Protein AF-0000000084934324 (afdb_homodimer)

Solvent-accessible surface area (backbone atoms only — not comparable to full-atom values): 14350 Å² total; per-residue (Å²): 120,41,78,52,85,63,73,50,70,45,52,45,51,58,65,69,64,70,67,64,58,29,37,38,14,32,34,38,96,87,58,45,28,38,44,42,80,32,39,61,44,79,43,94,86,55,33,33,38,34,42,35,70,60,30,78,76,35,67,63,47,56,20,38,74,75,37,34,36,28,13,39,26,40,67,50,73,80,34,81,83,66,75,34,64,28,37,40,32,37,29,31,35,51,42,85,42,77,46,94,73,90,88,49,91,74,38,40,51,30,34,37,37,33,44,61,48,31,37,39,75,41,73,70,63,74,54,94,64,74,82,106,120,43,76,52,85,64,73,51,72,45,53,44,51,57,65,67,63,70,68,65,59,28,37,38,14,34,36,39,96,87,57,44,28,39,43,41,80,32,39,62,44,76,44,94,87,54,32,33,38,34,43,35,70,58,32,79,76,35,66,64,46,54,22,40,74,77,37,35,37,27,12,38,25,39,68,50,74,79,32,81,82,66,75,34,65,29,36,39,32,36,30,32,36,50,44,86,40,76,48,92,73,89,89,50,89,76,39,39,50,31,34,38,36,33,47,59,48,31,37,40,72,42,73,69,64,70,52,85,73,74,72,111

InterPro domains:
  IPR011576 Pyridoxamine 5'-phosphate oxidase, N-terminal [PF01243] (18-98)
  IPR012349 FMN-binding split barrel [G3DSA:2.30.110.10] (7-126)
  IPR024031 PPOX class F420-dependent enzyme, MSMEG_5819/OxyR family [TIGR04023] (7-124)
  IPR052019 F420H(2)-dependent biliverdin reductase/Heme oxygenase [PTHR35176] (17-102)

Radius of gyration: 18.06 Å; Cα contacts (8 Å, |Δi|>4): 609; chains: 2; bounding box: 52×45×43 Å

Secondary structure (DSSP, 8-state):
-EE-S---HHHHHHHTSS---EEEEEE-TTS-EEEEEEEEEE-TTS-EEEE-TTGGGSHHHHHHHH--EEEEEEEEEEEETTEEEEEEEEEEEEEEEES--SS-TTS-SEEEEEEEEEEEEESPPP-TTS--/-EE-S---HHHHHHHTSS---EEEEEE-TTS-EEEEEEEEEE-TTS-EEEE-TTGGGSHHHHHHHH--EEEEEEEEEEEETTEEEEEEEEEEEEEEEES--SS-TTS-SEEEEEEEEEEEEESPPPPGGG--

Structure (mmCIF, N/CA/C/O backbone):
data_AF-0000000084934324-model_v1
#
loop_
_entity.id
_entity.type
_entity.pdbx_description
1 polymer "Pyridoxamine 5'-phosphate oxidase N-terminal domain-containing protein"
#
loop_
_atom_site.group_PDB
_atom_site.id
_atom_site.type_symbol
_atom_site.label_atom_id
_atom_site.label_alt_id
_atom_site.label_comp_id
_atom_site.label_asym_id
_atom_site.label_entity_id
_atom_site.label_seq_id
_atom_site.pdbx_PDB_ins_code
_atom_site.Cartn_x
_atom_site.Cartn_y
_atom_site.Cartn_z
_atom_site.occupancy
_atom_site.B_iso_or_equiv
_atom_site.auth_seq_id
_atom_site.auth_comp_id
_atom_site.auth_asym_id
_atom_site.auth_atom_id
_atom_site.pdbx_PDB_model_num
ATOM 1 N N . MET A 1 1 ? -16.141 4.852 0.429 1 91.75 1 MET A N 1
ATOM 2 C CA . MET A 1 1 ? -15.266 5.93 0.897 1 91.75 1 MET A CA 1
ATOM 3 C C . MET A 1 1 ? -16.047 7.227 1.066 1 91.75 1 MET A C 1
ATOM 5 O O . MET A 1 1 ? -16.922 7.543 0.251 1 91.75 1 MET A O 1
ATOM 9 N N . ARG A 1 2 ? -15.781 7.949 2.168 1 95.19 2 ARG A N 1
ATOM 10 C CA . ARG A 1 2 ? -16.5 9.203 2.389 1 95.19 2 ARG A CA 1
ATOM 11 C C . ARG A 1 2 ? -15.57 10.398 2.186 1 95.19 2 ARG A C 1
ATOM 13 O O . ARG A 1 2 ? -14.352 10.266 2.256 1 95.19 2 ARG A O 1
ATOM 20 N N . ASP A 1 3 ? -16.219 11.586 1.906 1 98.19 3 ASP A N 1
ATOM 21 C CA . ASP A 1 3 ? -15.461 12.828 1.864 1 98.19 3 ASP A CA 1
ATOM 22 C C . ASP A 1 3 ? -14.789 13.109 3.207 1 98.19 3 ASP A C 1
ATOM 24 O O . ASP A 1 3 ? -15.375 12.875 4.262 1 98.19 3 ASP A O 1
ATOM 28 N N . PHE A 1 4 ? -13.688 13.664 3.105 1 98.56 4 PHE A N 1
ATOM 29 C CA . PHE A 1 4 ? -12.945 13.891 4.336 1 98.56 4 PHE A CA 1
ATOM 30 C C . PHE A 1 4 ? -13.391 15.188 5.008 1 98.56 4 PHE A C 1
ATOM 32 O O . PHE A 1 4 ? -13.281 16.266 4.418 1 98.56 4 PHE A O 1
ATOM 39 N N . GLU A 1 5 ? -13.805 15.109 6.168 1 97.75 5 GLU A N 1
ATOM 40 C CA . GLU A 1 5 ? -14.195 16.25 6.992 1 97.75 5 GLU A CA 1
ATOM 41 C C . GLU A 1 5 ? -13.43 16.266 8.312 1 97.75 5 GLU A C 1
ATOM 43 O O . GLU A 1 5 ? -13.859 16.906 9.281 1 97.75 5 GLU A O 1
ATOM 48 N N . GLY A 1 6 ? -12.398 15.477 8.375 1 97.56 6 GLY A N 1
ATOM 49 C CA . GLY A 1 6 ? -11.633 15.234 9.586 1 97.56 6 GLY A CA 1
ATOM 50 C C . GLY A 1 6 ? -11.664 13.781 10.031 1 97.56 6 GLY A C 1
ATOM 51 O O . GLY A 1 6 ? -12.555 13.023 9.633 1 97.56 6 GLY A O 1
ATOM 52 N N . PHE A 1 7 ? -10.711 13.453 10.812 1 97.88 7 PHE A N 1
ATOM 53 C CA . PHE A 1 7 ? -10.703 12.102 11.375 1 97.88 7 PHE A CA 1
ATOM 54 C C . PHE A 1 7 ? -11.75 11.969 12.477 1 97.88 7 PHE A C 1
ATOM 56 O O . PHE A 1 7 ? -11.875 12.844 13.336 1 97.88 7 PHE A O 1
ATOM 63 N N . SER A 1 8 ? -12.492 10.906 12.398 1 96.62 8 SER A N 1
ATOM 64 C CA . SER A 1 8 ? -13.305 10.57 13.562 1 96.62 8 SER A CA 1
ATOM 65 C C . SER A 1 8 ? -12.43 10.227 14.766 1 96.62 8 SER A C 1
ATOM 67 O O . SER A 1 8 ? -11.227 10.039 14.625 1 96.62 8 SER A O 1
ATOM 69 N N . GLU A 1 9 ? -13.023 10.086 15.914 1 95.56 9 GLU A N 1
ATOM 70 C CA . GLU A 1 9 ? -12.281 9.711 17.109 1 95.56 9 GLU A CA 1
ATOM 71 C C . GLU A 1 9 ? -11.656 8.328 16.953 1 95.56 9 GLU A C 1
ATOM 73 O O . GLU A 1 9 ? -10.508 8.109 17.359 1 95.56 9 GLU A O 1
ATOM 78 N N . ALA A 1 10 ? -12.398 7.398 16.422 1 96.38 10 ALA A N 1
ATOM 79 C CA . ALA A 1 10 ? -11.891 6.043 16.219 1 96.38 10 ALA A CA 1
ATOM 80 C C . ALA A 1 10 ? -10.719 6.043 15.242 1 96.38 10 ALA A C 1
ATOM 82 O O . ALA A 1 10 ? -9.719 5.352 15.461 1 96.38 10 ALA A O 1
ATOM 83 N N . GLU A 1 11 ? -10.852 6.828 14.156 1 97.62 11 GLU A N 1
ATOM 84 C CA . GLU A 1 11 ? -9.781 6.934 13.172 1 97.62 11 GLU A CA 1
ATOM 85 C C . GLU A 1 11 ? -8.531 7.559 13.781 1 97.62 11 GLU A C 1
ATOM 87 O O . GLU A 1 11 ? -7.422 7.066 13.578 1 97.62 11 GLU A O 1
ATOM 92 N N . ARG A 1 12 ? -8.727 8.586 14.508 1 97 12 ARG A N 1
ATOM 93 C CA . ARG A 1 12 ? -7.605 9.258 15.148 1 97 12 ARG A CA 1
ATOM 94 C C . ARG A 1 12 ? -6.891 8.32 16.125 1 97 12 ARG A C 1
ATOM 96 O O . ARG A 1 12 ? -5.664 8.234 16.125 1 97 12 ARG A O 1
ATOM 103 N N . ALA A 1 13 ? -7.676 7.668 16.969 1 95.69 13 ALA A N 1
ATOM 104 C CA . ALA A 1 13 ? -7.109 6.734 17.938 1 95.69 13 ALA A CA 1
ATOM 105 C C . ALA A 1 13 ? -6.324 5.629 17.25 1 95.69 13 ALA A C 1
ATOM 107 O O . ALA A 1 13 ? -5.238 5.25 17.688 1 95.69 13 ALA A O 1
ATOM 108 N N . TYR A 1 14 ? -6.852 5.195 16.188 1 97.12 14 TYR A N 1
ATOM 109 C CA . TYR A 1 14 ? -6.207 4.129 15.43 1 97.12 14 TYR A CA 1
ATOM 110 C C . TYR A 1 14 ? -4.895 4.605 14.82 1 97.12 14 TYR A C 1
ATOM 112 O O . TYR A 1 14 ? -3.867 3.938 14.945 1 97.12 14 TYR A O 1
ATOM 120 N N . LEU A 1 15 ? -4.926 5.805 14.219 1 97.62 15 LEU A N 1
ATOM 121 C CA . LEU A 1 15 ? -3.777 6.336 13.492 1 97.62 15 LEU A CA 1
ATOM 122 C C . LEU A 1 15 ? -2.678 6.77 14.453 1 97.62 15 LEU A C 1
ATOM 124 O O . LEU A 1 15 ? -1.501 6.797 14.086 1 97.62 15 LEU A O 1
ATOM 128 N N . THR A 1 16 ? -3.076 7.039 15.641 1 96 16 THR A N 1
ATOM 129 C CA . THR A 1 16 ? -2.084 7.52 16.594 1 96 16 THR A CA 1
ATOM 130 C C . THR A 1 16 ? -1.734 6.43 17.609 1 96 16 THR A C 1
ATOM 132 O O . THR A 1 16 ? -1.049 6.688 18.594 1 96 16 THR A O 1
ATOM 135 N N . GLY A 1 17 ? -2.191 5.191 17.391 1 92.56 17 GLY A N 1
ATOM 136 C CA . GLY A 1 17 ? -2.1 4.109 18.359 1 92.56 17 GLY A CA 1
ATOM 137 C C . GLY A 1 17 ? -0.792 3.346 18.281 1 92.56 17 GLY A C 1
ATOM 138 O O . GLY A 1 17 ? -0.708 2.201 18.719 1 92.56 17 GLY A O 1
ATOM 139 N N . GLY A 1 18 ? 0.221 3.812 17.609 1 89.75 18 GLY A N 1
ATOM 140 C CA . GLY A 1 18 ? 1.541 3.215 17.734 1 89.75 18 GLY A CA 1
ATOM 141 C C . GLY A 1 18 ? 1.98 2.479 16.484 1 89.75 18 GLY A C 1
ATOM 142 O O . GLY A 1 18 ? 3.088 1.941 16.422 1 89.75 18 GLY A O 1
ATOM 143 N N . ARG A 1 19 ? 1.088 2.373 15.555 1 88.75 19 ARG A N 1
ATOM 144 C CA . ARG A 1 19 ? 1.519 1.777 14.297 1 88.75 19 ARG A CA 1
ATOM 145 C C . ARG A 1 19 ? 2.615 2.611 13.641 1 88.75 19 ARG A C 1
ATOM 147 O O . ARG A 1 19 ? 2.508 3.836 13.562 1 88.75 19 ARG A O 1
ATOM 154 N N . GLN A 1 20 ? 3.59 1.891 13.141 1 89.69 20 GLN A N 1
ATOM 155 C CA . GLN A 1 20 ? 4.801 2.611 12.75 1 89.69 20 GLN A CA 1
ATOM 156 C C . GLN A 1 20 ? 4.871 2.795 11.242 1 89.69 20 GLN A C 1
ATOM 158 O O . GLN A 1 20 ? 5.582 3.674 10.75 1 89.69 20 GLN A O 1
ATOM 163 N N . LEU A 1 21 ? 4.184 1.895 10.539 1 95.88 21 LEU A N 1
ATOM 164 C CA . LEU A 1 21 ? 4.293 1.972 9.086 1 95.88 21 LEU A CA 1
ATOM 165 C C . LEU A 1 21 ? 2.926 2.176 8.445 1 95.88 21 LEU A C 1
ATOM 167 O O . LEU A 1 21 ? 1.927 1.63 8.922 1 95.88 21 LEU A O 1
ATOM 171 N N . ALA A 1 22 ? 2.891 2.961 7.504 1 98.25 22 ALA A N 1
ATOM 172 C CA . ALA A 1 22 ? 1.848 3.016 6.48 1 98.25 22 ALA A CA 1
ATOM 173 C C . ALA A 1 22 ? 2.391 2.59 5.121 1 98.25 22 ALA A C 1
ATOM 175 O O . ALA A 1 22 ? 3.6 2.406 4.957 1 98.25 22 ALA A O 1
ATOM 176 N N . ARG A 1 23 ? 1.581 2.314 4.18 1 98.69 23 ARG A N 1
ATOM 177 C CA . ARG A 1 23 ? 1.977 2.092 2.793 1 98.69 23 ARG A CA 1
ATOM 178 C C . ARG A 1 23 ? 1.341 3.127 1.87 1 98.69 23 ARG A C 1
ATOM 180 O O . ARG A 1 23 ? 0.124 3.326 1.897 1 98.69 23 ARG A O 1
ATOM 187 N N . MET A 1 24 ? 2.189 3.795 1.113 1 98.88 24 MET A N 1
ATOM 188 C CA . MET A 1 24 ? 1.766 4.914 0.275 1 98.88 24 MET A CA 1
ATOM 189 C C . MET A 1 24 ? 1.865 4.551 -1.204 1 98.88 24 MET A C 1
ATOM 191 O O . MET A 1 24 ? 2.891 4.039 -1.654 1 98.88 24 MET A O 1
ATOM 195 N N . ALA A 1 25 ? 0.815 4.805 -1.923 1 98.94 25 ALA A N 1
ATOM 196 C CA . ALA A 1 25 ? 0.773 4.555 -3.361 1 98.94 25 ALA A CA 1
ATOM 197 C C . ALA A 1 25 ? 0.874 5.855 -4.148 1 98.94 25 ALA A C 1
ATOM 199 O O . ALA A 1 25 ? 0.196 6.836 -3.83 1 98.94 25 ALA A O 1
ATOM 200 N N . THR A 1 26 ? 1.706 5.91 -5.082 1 98.88 26 THR A N 1
ATOM 201 C CA . THR A 1 26 ? 1.827 6.941 -6.105 1 98.88 26 THR A CA 1
ATOM 202 C C . THR A 1 26 ? 1.782 6.328 -7.504 1 98.88 26 THR A C 1
ATOM 204 O O . THR A 1 26 ? 1.747 5.102 -7.645 1 98.88 26 THR A O 1
ATOM 207 N N . VAL A 1 27 ? 1.674 7.191 -8.516 1 98.81 27 VAL A N 1
ATOM 208 C CA . VAL A 1 27 ? 1.551 6.676 -9.875 1 98.81 27 VAL A CA 1
ATOM 209 C C . VAL A 1 27 ? 2.426 7.5 -10.82 1 98.81 27 VAL A C 1
ATOM 211 O O . VAL A 1 27 ? 2.484 8.727 -10.711 1 98.81 27 VAL A O 1
ATOM 214 N N . ASP A 1 28 ? 3.078 6.828 -11.695 1 98 28 ASP A N 1
ATOM 215 C CA . ASP A 1 28 ? 3.922 7.559 -12.641 1 98 28 ASP A CA 1
ATOM 216 C C . ASP A 1 28 ? 3.131 7.973 -13.875 1 98 28 ASP A C 1
ATOM 218 O O . ASP A 1 28 ? 1.959 7.617 -14.016 1 98 28 ASP A O 1
ATOM 222 N N . PRO A 1 29 ? 3.695 8.742 -14.734 1 96.62 29 PRO A N 1
ATOM 223 C CA . PRO A 1 29 ? 2.955 9.297 -15.875 1 96.62 29 PRO A CA 1
ATOM 224 C C . PRO A 1 29 ? 2.43 8.219 -16.812 1 96.62 29 PRO A C 1
ATOM 226 O O . PRO A 1 29 ? 1.525 8.477 -17.609 1 96.62 29 PRO A O 1
ATOM 229 N N . SER A 1 30 ? 2.994 7.051 -16.766 1 96.62 30 SER A N 1
ATOM 230 C CA . SER A 1 30 ? 2.551 5.973 -17.641 1 96.62 30 SER A CA 1
ATOM 231 C C . SER A 1 30 ? 1.389 5.203 -17.031 1 96.62 30 SER A C 1
ATOM 233 O O . SER A 1 30 ? 0.879 4.254 -17.625 1 96.62 30 SER A O 1
ATOM 235 N N . GLY A 1 31 ? 0.985 5.59 -15.82 1 97.75 31 GLY A N 1
ATOM 236 C CA . GLY A 1 31 ? -0.121 4.93 -15.148 1 97.75 31 GLY A CA 1
ATOM 237 C C . GLY A 1 31 ? 0.315 3.744 -14.305 1 97.75 31 GLY A C 1
ATOM 238 O O . GLY A 1 31 ? -0.52 2.963 -13.844 1 97.75 31 GLY A O 1
ATOM 239 N N . GLN A 1 32 ? 1.597 3.559 -14.109 1 98.44 32 GLN A N 1
ATOM 240 C CA . GLN A 1 32 ? 2.121 2.502 -13.25 1 98.44 32 GLN A CA 1
ATOM 241 C C . GLN A 1 32 ? 2.102 2.928 -11.781 1 98.44 32 GLN A C 1
ATOM 243 O O . GLN A 1 32 ? 2.795 3.869 -11.398 1 98.44 32 GLN A O 1
ATOM 248 N N . PRO A 1 33 ? 1.324 2.209 -10.977 1 98.75 33 PRO A N 1
ATOM 249 C CA . PRO A 1 33 ? 1.4 2.514 -9.547 1 98.75 33 PRO A CA 1
ATOM 250 C C . PRO A 1 33 ? 2.643 1.921 -8.883 1 98.75 33 PRO A C 1
ATOM 252 O O . PRO A 1 33 ? 3.254 0.997 -9.422 1 98.75 33 PRO A O 1
ATOM 255 N N . GLN A 1 34 ? 3.01 2.514 -7.855 1 98.62 34 GLN A N 1
ATOM 256 C CA . GLN A 1 34 ? 3.977 1.967 -6.91 1 98.62 34 GLN A CA 1
ATOM 257 C C . GLN A 1 34 ? 3.465 2.078 -5.477 1 98.62 34 GLN A C 1
ATOM 259 O O . GLN A 1 34 ? 2.594 2.9 -5.184 1 98.62 34 GLN A O 1
ATOM 264 N N . VAL A 1 35 ? 3.955 1.287 -4.602 1 98.81 35 VAL A N 1
ATOM 265 C CA . VAL A 1 35 ? 3.533 1.297 -3.205 1 98.81 35 VAL A CA 1
ATOM 266 C C . VAL A 1 35 ? 4.73 1.016 -2.301 1 98.81 35 VAL A C 1
ATOM 268 O O . VAL A 1 35 ? 5.484 0.068 -2.535 1 98.81 35 VAL A O 1
ATOM 271 N N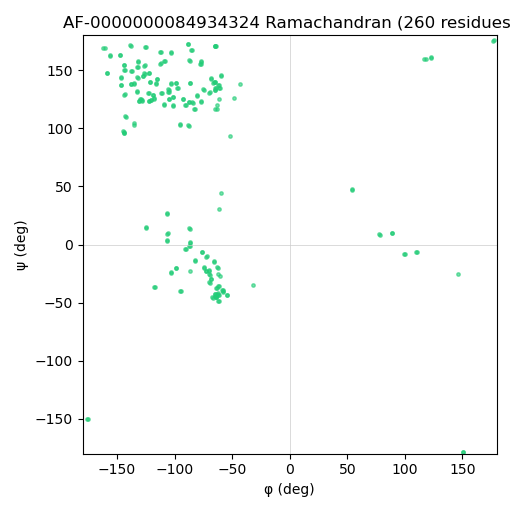 . ASN A 1 36 ? 4.922 1.863 -1.315 1 97.81 36 ASN A N 1
ATOM 272 C CA . ASN A 1 36 ? 6.094 1.807 -0.449 1 97.81 36 ASN A CA 1
ATOM 273 C C . ASN A 1 36 ? 5.715 1.965 1.021 1 97.81 36 ASN A C 1
ATOM 275 O O . ASN A 1 36 ? 4.844 2.77 1.357 1 97.81 36 ASN A O 1
ATOM 279 N N . PRO A 1 37 ? 6.359 1.157 1.85 1 97.19 37 PRO A N 1
ATOM 280 C CA . PRO A 1 37 ? 6.211 1.474 3.271 1 97.19 37 PRO A CA 1
ATOM 281 C C . PRO A 1 37 ? 6.848 2.811 3.648 1 97.19 37 PRO A C 1
ATOM 283 O O . PRO A 1 37 ? 7.914 3.154 3.139 1 97.19 37 PRO A O 1
ATOM 286 N N . VAL A 1 38 ? 6.188 3.57 4.496 1 96.06 38 VAL A N 1
ATOM 287 C CA . VAL A 1 38 ? 6.641 4.898 4.895 1 96.06 38 VAL A CA 1
ATOM 288 C C . VAL A 1 38 ? 6.309 5.141 6.367 1 96.06 38 VAL A C 1
ATOM 290 O O . VAL A 1 38 ? 5.383 4.535 6.91 1 96.06 38 VAL A O 1
ATOM 293 N N . GLY A 1 39 ? 7.125 5.938 7 1 94.44 39 GLY A N 1
ATOM 294 C CA . GLY A 1 39 ? 6.664 6.531 8.25 1 94.44 39 GLY A CA 1
ATOM 295 C C . GLY A 1 39 ? 5.555 7.547 8.055 1 94.44 39 GLY A C 1
ATOM 296 O O . GLY A 1 39 ? 5.555 8.297 7.074 1 94.44 39 GLY A O 1
ATOM 297 N N . PHE A 1 40 ? 4.641 7.574 8.953 1 96.75 40 PHE A N 1
ATOM 298 C CA . PHE A 1 40 ? 3.533 8.516 8.836 1 96.75 40 PHE A CA 1
ATOM 299 C C . PHE A 1 40 ? 3.211 9.141 10.188 1 96.75 40 PHE A C 1
ATOM 301 O O . PHE A 1 40 ? 3.352 8.5 11.227 1 96.75 40 PHE A O 1
ATOM 308 N N . PHE A 1 41 ? 2.748 10.352 10.172 1 96.31 41 PHE A N 1
ATOM 309 C CA . PHE A 1 41 ? 2.527 11.148 11.367 1 96.31 41 PHE A CA 1
ATOM 310 C C . PHE A 1 41 ? 1.285 12.023 11.219 1 96.31 41 PHE A C 1
ATOM 312 O O . PHE A 1 41 ? 1.354 13.117 10.664 1 96.31 41 PHE A O 1
ATOM 319 N N . PRO A 1 42 ? 0.172 11.531 11.75 1 97.56 42 PRO A N 1
ATOM 320 C CA . PRO A 1 42 ? -1.036 12.359 11.711 1 97.56 42 PRO A CA 1
ATOM 321 C C . PRO A 1 42 ? -0.87 13.68 12.461 1 97.56 42 PRO A C 1
ATOM 323 O O . PRO A 1 42 ? -0.32 13.703 13.57 1 97.56 42 PRO A O 1
ATOM 326 N N . GLN A 1 43 ? -1.328 14.711 11.82 1 96.75 43 GLN A N 1
ATOM 327 C CA . GLN A 1 43 ? -1.201 16.047 12.398 1 96.75 43 GLN A CA 1
ATOM 328 C C . GLN A 1 43 ? -2.529 16.516 12.977 1 96.75 43 GLN A C 1
ATOM 330 O O . GLN A 1 43 ? -3.592 16.016 12.609 1 96.75 43 GLN A O 1
ATOM 335 N N . GLU A 1 44 ? -2.475 17.562 13.773 1 95.5 44 GLU A N 1
ATOM 336 C CA . GLU A 1 44 ? -3.666 18.094 14.422 1 95.5 44 GLU A CA 1
ATOM 337 C C . GLU A 1 44 ? -4.586 18.766 13.406 1 95.5 44 GLU A C 1
ATOM 339 O O . GLU A 1 44 ? -5.809 18.797 13.586 1 95.5 44 GLU A O 1
ATOM 344 N N . ASP A 1 45 ? -4.027 19.234 12.32 1 97 45 ASP A N 1
ATOM 345 C CA . ASP A 1 45 ? -4.836 19.969 11.344 1 97 45 ASP A CA 1
ATOM 346 C C . ASP A 1 45 ? -5.5 19 10.359 1 97 45 ASP A C 1
ATOM 348 O O . ASP A 1 45 ? -6.121 19.438 9.383 1 97 45 ASP A O 1
ATOM 352 N N . GLY A 1 46 ? -5.297 17.734 10.531 1 97.69 46 GLY A N 1
ATOM 353 C CA . GLY A 1 46 ? -5.961 16.75 9.703 1 97.69 46 GLY A CA 1
ATOM 354 C C . GLY A 1 46 ? -5.078 16.219 8.586 1 97.69 46 GLY A C 1
ATOM 355 O O . GLY A 1 46 ? -5.449 15.266 7.891 1 97.69 46 GLY A O 1
ATOM 356 N N . THR A 1 47 ? -3.928 16.812 8.414 1 98.44 47 THR A N 1
ATOM 357 C CA . THR A 1 47 ? -3.008 16.312 7.395 1 98.44 47 THR A CA 1
ATOM 358 C C . THR A 1 47 ? -2.154 15.172 7.945 1 98.44 47 THR A C 1
ATOM 360 O O . THR A 1 47 ? -2.219 14.859 9.133 1 98.44 47 THR A O 1
ATOM 363 N N . VAL A 1 48 ? -1.491 14.477 7.102 1 98.44 48 VAL A N 1
ATOM 364 C CA . VAL A 1 48 ? -0.556 13.422 7.48 1 98.44 48 VAL A CA 1
ATOM 365 C C . VAL A 1 48 ? 0.828 13.727 6.91 1 98.44 48 VAL A C 1
ATOM 367 O O . VAL A 1 48 ? 0.979 13.922 5.703 1 98.44 48 VAL A O 1
ATOM 370 N N . LEU A 1 49 ? 1.806 13.797 7.789 1 97.44 49 LEU A N 1
ATOM 371 C CA . LEU A 1 49 ? 3.182 13.891 7.312 1 97.44 49 LEU A CA 1
ATOM 372 C C . LEU A 1 49 ? 3.762 12.508 7.059 1 97.44 49 LEU A C 1
ATOM 374 O O . LEU A 1 49 ? 3.52 11.578 7.828 1 97.44 49 LEU A O 1
ATOM 378 N N . VAL A 1 50 ? 4.473 12.438 5.977 1 97.06 50 VAL A N 1
ATOM 379 C CA . VAL A 1 50 ? 5.156 11.203 5.609 1 97.06 50 VAL A CA 1
ATOM 380 C C . VAL A 1 50 ? 6.66 11.445 5.52 1 97.06 50 VAL A C 1
ATOM 382 O O . VAL A 1 50 ? 7.102 12.367 4.824 1 97.06 50 VAL A O 1
ATOM 385 N N . GLY A 1 51 ? 7.359 10.664 6.266 1 92.38 51 GLY A N 1
ATOM 386 C CA . GLY A 1 51 ? 8.812 10.758 6.254 1 92.38 51 GLY A CA 1
ATOM 387 C C . GLY A 1 51 ? 9.484 9.531 5.656 1 92.38 51 GLY A C 1
ATOM 388 O O . GLY A 1 51 ? 8.875 8.461 5.586 1 92.38 51 GLY A O 1
ATOM 389 N N . GLY A 1 52 ? 10.648 9.656 5.16 1 86.31 52 GLY A N 1
ATOM 390 C CA . GLY A 1 52 ? 11.508 8.617 4.617 1 86.31 52 GLY A CA 1
ATOM 391 C C . GLY A 1 52 ? 12.961 9.016 4.539 1 86.31 52 GLY A C 1
ATOM 392 O O . GLY A 1 52 ? 13.305 10.18 4.762 1 86.31 52 GLY A O 1
ATOM 393 N N . LEU A 1 53 ? 13.688 7.863 4.254 1 82.25 53 LEU A N 1
ATOM 394 C CA . LEU A 1 53 ? 15.109 8.117 4.035 1 82.25 53 LEU A CA 1
ATOM 395 C C . LEU A 1 53 ? 15.359 8.633 2.623 1 82.25 53 LEU A C 1
ATOM 397 O O . LEU A 1 53 ? 14.82 8.094 1.655 1 82.25 53 LEU A O 1
ATOM 401 N N . ALA A 1 54 ? 16.016 9.672 2.414 1 85.5 54 ALA A N 1
ATOM 402 C CA . ALA A 1 54 ? 16.422 10.25 1.137 1 85.5 54 ALA A CA 1
ATOM 403 C C . ALA A 1 54 ? 15.227 10.453 0.212 1 85.5 54 ALA A C 1
ATOM 405 O O . ALA A 1 54 ? 15.258 10.055 -0.954 1 85.5 54 ALA A O 1
ATOM 406 N N . MET A 1 55 ? 14.203 11 0.69 1 87.69 55 MET A N 1
ATOM 407 C CA . MET A 1 55 ? 12.914 11.117 0.01 1 87.69 55 MET A CA 1
ATOM 408 C C . MET A 1 55 ? 13.062 11.859 -1.313 1 87.69 55 MET A C 1
ATOM 410 O O . MET A 1 55 ? 12.477 11.469 -2.322 1 87.69 55 MET A O 1
ATOM 414 N N . GLY A 1 56 ? 13.852 12.852 -1.368 1 87.94 56 GLY A N 1
ATOM 415 C CA . GLY A 1 56 ? 13.977 13.703 -2.539 1 87.94 56 GLY A CA 1
ATOM 416 C C . GLY A 1 56 ? 14.555 12.984 -3.742 1 87.94 56 GLY A C 1
ATOM 417 O O . GLY A 1 56 ? 14.422 13.453 -4.875 1 87.94 56 GLY A O 1
ATOM 418 N N . ARG A 1 57 ? 15.148 11.797 -3.48 1 90.5 57 ARG A N 1
ATOM 419 C CA . ARG A 1 57 ? 15.789 11.062 -4.566 1 90.5 57 ARG A CA 1
ATOM 420 C C . ARG A 1 57 ? 14.961 9.852 -4.977 1 90.5 57 ARG A C 1
ATOM 422 O O . ARG A 1 57 ? 15.367 9.086 -5.852 1 90.5 57 ARG A O 1
ATOM 429 N N . THR A 1 58 ? 13.875 9.727 -4.375 1 93.81 58 THR A N 1
ATOM 430 C CA . THR A 1 58 ? 13.078 8.523 -4.594 1 93.81 58 THR A CA 1
ATOM 431 C C . THR A 1 58 ? 12.164 8.695 -5.809 1 93.81 58 THR A C 1
ATOM 433 O O . THR A 1 58 ? 11.859 9.82 -6.211 1 93.81 58 THR A O 1
ATOM 436 N N . LYS A 1 59 ? 11.742 7.617 -6.379 1 95.56 59 LYS A N 1
ATOM 437 C CA . LYS A 1 59 ? 10.758 7.621 -7.461 1 95.56 59 LYS A CA 1
ATOM 438 C C . LYS A 1 59 ? 9.414 8.172 -6.988 1 95.56 59 LYS A C 1
ATOM 440 O O . LYS A 1 59 ? 8.727 8.867 -7.734 1 95.56 59 LYS A O 1
ATOM 445 N N . LYS A 1 60 ? 8.992 7.883 -5.766 1 96.56 60 LYS A N 1
ATOM 446 C CA . LYS A 1 60 ? 7.707 8.383 -5.277 1 96.56 60 LYS A CA 1
ATOM 447 C C . LYS A 1 60 ? 7.691 9.906 -5.23 1 96.56 60 LYS A C 1
ATOM 449 O O . LYS A 1 60 ? 6.664 10.531 -5.504 1 96.56 60 LYS A O 1
ATOM 454 N N . TRP A 1 61 ? 8.789 10.5 -4.914 1 96.69 61 TRP A N 1
ATOM 455 C CA . TRP A 1 61 ? 8.914 11.953 -4.922 1 96.69 61 TRP A CA 1
ATOM 456 C C . TRP A 1 61 ? 8.742 12.508 -6.332 1 96.69 61 TRP A C 1
ATOM 458 O O . TRP A 1 61 ? 7.977 13.453 -6.543 1 96.69 61 TRP A O 1
ATOM 468 N N . ARG A 1 62 ? 9.383 11.891 -7.277 1 97.38 62 ARG A N 1
ATOM 469 C CA . ARG A 1 62 ? 9.273 12.312 -8.672 1 97.38 62 ARG A CA 1
ATOM 470 C C . ARG A 1 62 ? 7.855 12.125 -9.195 1 97.38 62 ARG A C 1
ATOM 472 O O . ARG A 1 62 ? 7.332 12.992 -9.898 1 97.38 62 ARG A O 1
ATOM 479 N N . ASN A 1 63 ? 7.262 11.008 -8.852 1 98.31 63 ASN A N 1
ATOM 480 C CA . ASN A 1 63 ? 5.871 10.781 -9.234 1 98.31 63 ASN A CA 1
ATOM 481 C C . ASN A 1 63 ? 4.973 11.922 -8.766 1 98.31 63 ASN A C 1
ATOM 483 O O . ASN A 1 63 ? 4.129 12.406 -9.531 1 98.31 63 ASN A O 1
ATOM 487 N N . LEU A 1 64 ? 5.219 12.344 -7.512 1 98.19 64 LEU A N 1
ATOM 488 C CA . LEU A 1 64 ? 4.32 13.297 -6.875 1 98.19 64 LEU A CA 1
ATOM 489 C C . LEU A 1 64 ? 4.527 14.703 -7.445 1 98.19 64 LEU A C 1
ATOM 491 O O . LEU A 1 64 ? 3.631 15.547 -7.367 1 98.19 64 LEU A O 1
ATOM 495 N N . ARG A 1 65 ? 5.656 14.961 -8.07 1 97.38 65 ARG A N 1
ATOM 496 C CA . ARG A 1 65 ? 5.871 16.219 -8.781 1 97.38 65 ARG A CA 1
ATOM 497 C C . ARG A 1 65 ? 4.996 16.312 -10.023 1 97.38 65 ARG A C 1
ATOM 499 O O . ARG A 1 65 ? 4.559 17.391 -10.414 1 97.38 65 ARG A O 1
ATOM 506 N N . GLU A 1 66 ? 4.723 15.172 -10.57 1 97.62 66 GLU A N 1
ATOM 507 C CA . GLU A 1 66 ? 3.959 15.117 -11.812 1 97.62 66 GLU A CA 1
ATOM 508 C C . GLU A 1 66 ? 2.471 14.914 -11.539 1 97.62 66 GLU A C 1
ATOM 510 O O . GLU A 1 66 ? 1.624 15.461 -12.25 1 97.62 66 GLU A O 1
ATOM 515 N N . ASN A 1 67 ? 2.143 14.133 -10.633 1 98.31 67 ASN A N 1
ATOM 516 C CA . ASN A 1 67 ? 0.787 13.812 -10.195 1 98.31 67 ASN A CA 1
ATOM 517 C C . ASN A 1 67 ? 0.679 13.805 -8.672 1 98.31 67 ASN A C 1
ATOM 519 O O . ASN A 1 67 ? 1.064 12.836 -8.023 1 98.31 67 ASN A O 1
ATOM 523 N N . PRO A 1 68 ? 0.135 14.797 -8.078 1 98.69 68 PRO A N 1
ATOM 524 C CA . PRO A 1 68 ? 0.133 14.914 -6.617 1 98.69 68 PRO A CA 1
ATOM 525 C C . PRO A 1 68 ? -0.882 13.984 -5.953 1 98.69 68 PRO A C 1
ATOM 527 O O . PRO A 1 68 ? -0.938 13.906 -4.727 1 98.69 68 PRO A O 1
ATOM 530 N N . LYS A 1 69 ? -1.709 13.297 -6.723 1 98.88 69 LYS A N 1
ATOM 531 C CA . LYS A 1 69 ? -2.666 12.352 -6.145 1 98.88 69 LYS A CA 1
ATOM 532 C C . LYS A 1 69 ? -1.95 11.18 -5.48 1 98.88 69 LYS A C 1
ATOM 534 O O . LYS A 1 69 ? -1.028 10.602 -6.055 1 98.88 69 LYS A O 1
ATOM 539 N N . VAL A 1 70 ? -2.387 10.859 -4.262 1 98.88 70 VAL A N 1
ATOM 540 C CA . VAL A 1 70 ? -1.726 9.844 -3.447 1 98.88 70 VAL A CA 1
ATOM 541 C C . VAL A 1 70 ? -2.766 9.062 -2.652 1 98.88 70 VAL A C 1
ATOM 543 O O . VAL A 1 70 ? -3.885 9.531 -2.443 1 98.88 70 VAL A O 1
ATOM 546 N N . ALA A 1 71 ? -2.473 7.906 -2.309 1 98.94 71 ALA A N 1
ATOM 547 C CA . ALA A 1 71 ? -3.227 7.109 -1.342 1 98.94 71 ALA A CA 1
ATOM 548 C C . ALA A 1 71 ? -2.311 6.559 -0.254 1 98.94 71 ALA A C 1
ATOM 550 O O . ALA A 1 71 ? -1.137 6.277 -0.505 1 98.94 71 ALA A O 1
ATOM 551 N N . LEU A 1 72 ? -2.756 6.453 0.928 1 98.94 72 LEU A N 1
ATOM 552 C CA . LEU A 1 72 ? -2.064 5.922 2.096 1 98.94 72 LEU A CA 1
ATOM 553 C C . LEU A 1 72 ? -2.955 4.941 2.855 1 98.94 72 LEU A C 1
ATOM 555 O O . LEU A 1 72 ? -4.129 5.227 3.104 1 98.94 72 LEU A O 1
ATOM 559 N N . VAL A 1 73 ? -2.436 3.748 3.213 1 98.88 73 VAL A N 1
ATOM 560 C CA . VAL A 1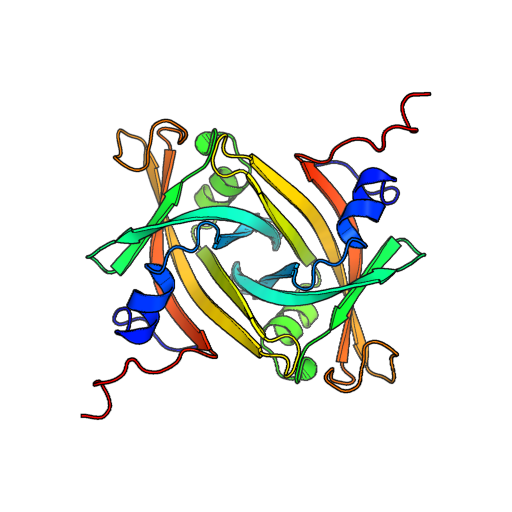 73 ? -3.197 2.82 4.043 1 98.88 73 VAL A CA 1
ATOM 561 C C . VAL A 1 73 ? -2.398 2.477 5.301 1 98.88 73 VAL A C 1
ATOM 563 O O . VAL A 1 73 ? -1.181 2.297 5.238 1 98.88 73 VAL A O 1
ATOM 566 N N . VAL A 1 74 ? -2.984 2.576 6.402 1 98.69 74 VAL A N 1
ATOM 567 C CA . VAL A 1 74 ? -2.543 2.008 7.672 1 98.69 74 VAL A CA 1
ATOM 568 C C . VAL A 1 74 ? -3.463 0.856 8.07 1 98.69 74 VAL A C 1
ATOM 570 O O . VAL A 1 74 ? -4.68 1.029 8.164 1 98.69 74 VAL A O 1
ATOM 573 N N . ASP A 1 75 ? -2.873 -0.287 8.211 1 97.62 75 ASP A N 1
ATOM 574 C CA . ASP A 1 75 ? -3.701 -1.454 8.5 1 97.62 75 ASP A CA 1
ATOM 575 C C . ASP A 1 75 ? -2.951 -2.457 9.375 1 97.62 75 ASP A C 1
ATOM 577 O O . ASP A 1 75 ? -1.741 -2.33 9.57 1 97.62 75 ASP A O 1
ATOM 581 N N . ASP A 1 76 ? -3.693 -3.352 9.977 1 95.12 76 ASP A N 1
ATOM 582 C CA . ASP A 1 76 ? -3.119 -4.496 10.68 1 95.12 76 ASP A CA 1
ATOM 583 C C . ASP A 1 76 ? -4.121 -5.645 10.766 1 95.12 76 ASP A C 1
ATOM 585 O O . ASP A 1 76 ? -5.285 -5.492 10.391 1 95.12 76 ASP A O 1
ATOM 589 N N . LEU A 1 77 ? -3.619 -6.766 11.031 1 93.06 77 LEU A N 1
ATOM 590 C CA . LEU A 1 77 ? -4.426 -7.957 11.258 1 93.06 77 LEU A CA 1
ATOM 591 C C . LEU A 1 77 ? -4.84 -8.062 12.719 1 93.06 77 LEU A C 1
ATOM 593 O O . LEU A 1 77 ? -4.051 -8.508 13.562 1 93.06 77 LEU A O 1
ATOM 597 N N . ALA A 1 78 ? -6.074 -7.719 13.031 1 91.19 78 ALA A N 1
ATOM 598 C CA . ALA A 1 78 ? -6.57 -7.75 14.406 1 91.19 78 ALA A CA 1
ATOM 599 C C . ALA A 1 78 ? -6.699 -9.188 14.906 1 91.19 78 ALA A C 1
ATOM 601 O O . ALA A 1 78 ? -6.559 -9.445 16.109 1 91.19 78 ALA A O 1
ATOM 602 N N . SER A 1 79 ? -7.039 -10.062 13.945 1 89.94 79 SER A N 1
ATOM 603 C CA . SER A 1 79 ? -7.188 -11.469 14.305 1 89.94 79 SER A CA 1
ATOM 604 C C . SER A 1 79 ? -7.051 -12.367 13.078 1 89.94 79 SER A C 1
ATOM 606 O O . SER A 1 79 ? -7.457 -11.992 11.977 1 89.94 79 SER A O 1
ATOM 608 N N . THR A 1 80 ? -6.5 -13.609 13.305 1 86.56 80 THR A N 1
ATOM 609 C CA . THR A 1 80 ? -6.445 -14.578 12.211 1 86.56 80 THR A CA 1
ATOM 610 C C . THR A 1 80 ? -7.59 -15.578 12.32 1 86.56 80 THR A C 1
ATOM 612 O O . THR A 1 80 ? -7.918 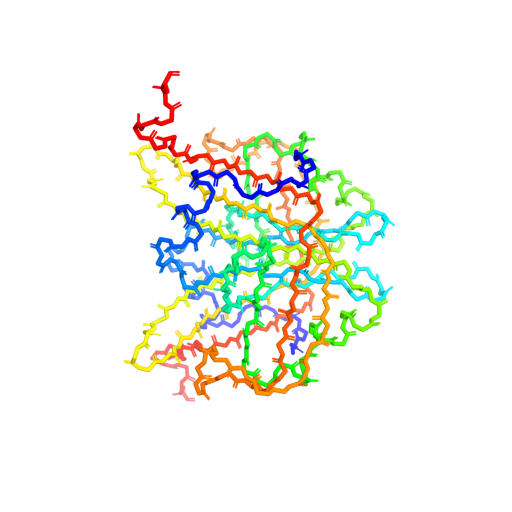-16.266 11.344 1 86.56 80 THR A O 1
ATOM 615 N N . ARG A 1 81 ? -8.125 -15.641 13.586 1 85.69 81 ARG A N 1
ATOM 616 C CA . ARG A 1 81 ? -9.273 -16.516 13.82 1 85.69 81 ARG A CA 1
ATOM 617 C C . ARG A 1 81 ? -10.242 -15.898 14.82 1 85.69 81 ARG A C 1
ATOM 619 O O . ARG A 1 81 ? -10.039 -15.984 16.031 1 85.69 81 ARG A O 1
ATOM 626 N N . PRO A 1 82 ? -11.297 -15.211 14.352 1 87.94 82 PRO A N 1
ATOM 627 C CA . PRO A 1 82 ? -11.68 -15.062 12.945 1 87.94 82 PRO A CA 1
ATOM 628 C C . PRO A 1 82 ? -10.812 -14.055 12.203 1 87.94 82 PRO A C 1
ATOM 630 O O . PRO A 1 82 ? -10.148 -13.227 12.828 1 87.94 82 PRO A O 1
ATOM 633 N N . TRP A 1 83 ? -10.781 -14.195 10.953 1 85.69 83 TRP A N 1
ATOM 634 C CA . TRP A 1 83 ? -10.016 -13.273 10.117 1 85.69 83 TRP A CA 1
ATOM 635 C C . TRP A 1 83 ? -10.594 -11.859 10.195 1 85.69 83 TRP A C 1
ATOM 637 O O . TRP A 1 83 ? -11.742 -11.633 9.812 1 85.69 83 TRP A O 1
ATOM 647 N N . ARG A 1 84 ? -9.789 -10.961 10.711 1 89.94 84 ARG A N 1
ATOM 648 C CA . ARG A 1 84 ? -10.219 -9.578 10.844 1 89.94 84 ARG A CA 1
ATOM 649 C C . ARG A 1 84 ? -9.07 -8.617 10.562 1 89.94 84 ARG A C 1
ATOM 651 O O . ARG A 1 84 ? -8.109 -8.539 11.328 1 89.94 84 ARG A O 1
ATOM 658 N N . VAL A 1 85 ? -9.219 -7.992 9.492 1 93.06 85 VAL A N 1
ATOM 659 C CA . VAL A 1 85 ? -8.305 -6.906 9.164 1 93.06 85 VAL A CA 1
ATOM 660 C C . VAL A 1 85 ? -8.945 -5.566 9.523 1 93.06 85 VAL A C 1
ATOM 662 O O . VAL A 1 85 ? -10.148 -5.375 9.328 1 93.06 85 VAL A O 1
ATOM 665 N N . ARG A 1 86 ? -8.203 -4.68 10.062 1 96.25 86 ARG A N 1
ATOM 666 C CA . ARG A 1 86 ? -8.688 -3.32 10.281 1 96.25 86 ARG A CA 1
ATOM 667 C C . ARG A 1 86 ? -7.727 -2.297 9.68 1 96.25 86 ARG A C 1
ATOM 669 O O . ARG A 1 86 ? -6.566 -2.609 9.398 1 96.25 86 ARG A O 1
ATOM 676 N N . GLY A 1 87 ? -8.289 -1.122 9.328 1 97.56 87 GLY A N 1
ATOM 677 C CA . GLY A 1 87 ? -7.395 -0.144 8.734 1 97.56 87 GLY A CA 1
ATOM 678 C C . GLY A 1 87 ? -8.102 1.13 8.312 1 97.56 87 GLY A C 1
ATOM 679 O O . GLY A 1 87 ? -9.312 1.263 8.484 1 97.56 87 GLY A O 1
ATOM 680 N N . VAL A 1 88 ? -7.379 2.055 7.867 1 98.56 88 VAL A N 1
ATOM 681 C CA . VAL A 1 88 ? -7.789 3.342 7.316 1 98.56 88 VAL A CA 1
ATOM 682 C C . VAL A 1 88 ? -7.07 3.586 5.992 1 98.56 88 VAL A C 1
ATOM 684 O O . VAL A 1 88 ? -5.844 3.479 5.91 1 98.56 88 VAL A O 1
ATOM 687 N N . GLU A 1 89 ? -7.824 3.803 4.973 1 98.81 89 GLU A N 1
ATOM 688 C CA . GLU A 1 89 ? -7.258 4.297 3.719 1 98.81 89 GLU A CA 1
ATOM 689 C C . GLU A 1 89 ? -7.582 5.777 3.516 1 98.81 89 GLU A C 1
ATOM 691 O O . GLU A 1 89 ? -8.727 6.199 3.701 1 98.81 89 GLU A O 1
ATOM 696 N N . ILE A 1 90 ? -6.578 6.488 3.158 1 98.88 90 ILE A N 1
ATOM 697 C CA . ILE A 1 90 ? -6.691 7.914 2.879 1 98.88 90 ILE A CA 1
ATOM 698 C C . ILE A 1 90 ? -6.301 8.188 1.43 1 98.88 90 ILE A C 1
ATOM 700 O O . ILE A 1 90 ? -5.27 7.707 0.956 1 98.88 90 ILE A O 1
ATOM 704 N N . ARG A 1 91 ? -7.16 8.891 0.739 1 98.88 91 ARG A N 1
ATOM 705 C CA . ARG A 1 91 ? -6.824 9.422 -0.579 1 98.88 91 ARG A CA 1
ATOM 706 C C . ARG A 1 91 ? -6.82 10.945 -0.574 1 98.88 91 ARG A C 1
ATOM 708 O O . ARG A 1 91 ? -7.676 11.57 0.056 1 98.88 91 ARG A O 1
ATOM 715 N N . GLY A 1 92 ? -5.855 11.484 -1.23 1 98.81 92 GLY A N 1
ATOM 716 C CA . GLY A 1 92 ? -5.742 12.938 -1.27 1 98.81 92 GLY A CA 1
ATOM 717 C C . GLY A 1 92 ? -4.621 13.422 -2.17 1 98.81 92 GLY A C 1
ATOM 718 O O . GLY A 1 92 ? -4.355 12.828 -3.217 1 98.81 92 GLY A O 1
ATOM 719 N N . GLU A 1 93 ? -4.078 14.562 -1.794 1 98.88 93 GLU A N 1
ATOM 720 C CA . GLU A 1 93 ? -2.996 15.156 -2.57 1 98.88 93 GLU A CA 1
ATOM 721 C C . GLU A 1 93 ? -1.782 15.453 -1.694 1 98.88 93 GLU A C 1
ATOM 723 O O . GLU A 1 93 ? -1.928 15.828 -0.529 1 98.88 93 GLU A O 1
ATOM 728 N N . ALA A 1 94 ? -0.711 15.328 -2.318 1 98.81 94 ALA A N 1
ATOM 729 C CA . ALA A 1 94 ? 0.561 15.508 -1.625 1 98.81 94 ALA A CA 1
ATOM 730 C C . ALA A 1 94 ? 1.108 16.922 -1.847 1 98.81 94 ALA A C 1
ATOM 732 O O . ALA A 1 94 ? 1.04 17.453 -2.957 1 98.81 94 ALA A O 1
ATOM 733 N N . GLU A 1 95 ? 1.541 17.484 -0.84 1 98.62 95 GLU A N 1
ATOM 734 C CA . GLU A 1 95 ? 2.41 18.656 -0.849 1 98.62 95 GLU A CA 1
ATOM 735 C C . GLU A 1 95 ? 3.85 18.281 -0.511 1 98.62 95 GLU A C 1
ATOM 737 O O . GLU A 1 95 ? 4.105 17.625 0.505 1 98.62 95 GLU A O 1
ATOM 742 N N . LEU A 1 96 ? 4.762 18.656 -1.402 1 97.81 96 LEU A N 1
ATOM 743 C CA . LEU A 1 96 ? 6.172 18.328 -1.197 1 97.81 96 LEU A CA 1
ATOM 744 C C . LEU A 1 96 ? 6.875 19.453 -0.435 1 97.81 96 LEU A C 1
ATOM 746 O O . LEU A 1 96 ? 6.906 20.594 -0.892 1 97.81 96 LEU A O 1
ATOM 750 N N . LEU A 1 97 ? 7.398 19.031 0.713 1 96.44 97 LEU A N 1
ATOM 751 C CA . LEU A 1 97 ? 8.055 20 1.593 1 96.44 97 LEU A CA 1
ATOM 752 C C . LEU A 1 97 ? 9.539 19.688 1.719 1 96.44 97 LEU A C 1
ATOM 754 O O . LEU A 1 97 ? 9.938 18.531 1.772 1 96.44 97 LEU A O 1
ATOM 758 N N . VAL A 1 98 ? 10.258 20.766 1.756 1 94.62 98 VAL A N 1
ATOM 759 C CA . VAL A 1 98 ? 11.68 20.656 2.033 1 94.62 98 VAL A CA 1
ATOM 760 C C . VAL A 1 98 ? 12.07 21.609 3.16 1 94.62 98 VAL A C 1
ATOM 762 O O . VAL A 1 98 ? 11.82 22.812 3.078 1 94.62 98 VAL A O 1
ATOM 765 N N . GLY A 1 99 ? 12.695 21.078 4.223 1 90.62 99 GLY A N 1
ATOM 766 C CA . GLY A 1 99 ? 13.141 21.891 5.34 1 90.62 99 GLY A CA 1
ATOM 767 C C . GLY A 1 99 ? 13.148 21.141 6.66 1 90.62 99 GLY A C 1
ATOM 768 O O . GLY A 1 99 ? 12.883 19.938 6.699 1 90.62 99 GLY A O 1
ATOM 769 N N . PRO A 1 100 ? 13.516 21.875 7.707 1 87.19 100 PRO A N 1
ATOM 770 C CA . PRO A 1 100 ? 13.57 21.234 9.023 1 87.19 100 PRO A CA 1
ATOM 771 C C . PRO A 1 100 ? 12.203 20.766 9.516 1 87.19 100 PRO A C 1
ATOM 773 O O . PRO A 1 100 ? 11.188 21.406 9.219 1 87.19 100 PRO A O 1
ATOM 776 N N . HIS A 1 101 ? 12.18 19.625 10 1 86.81 101 HIS A N 1
ATOM 777 C CA . HIS A 1 101 ? 10.977 19.094 10.633 1 86.81 101 HIS A CA 1
ATOM 778 C C . HIS A 1 101 ? 11.32 18.328 11.906 1 86.81 101 HIS A C 1
ATOM 780 O O . HIS A 1 101 ? 12.5 18.141 12.234 1 86.81 101 HIS A O 1
ATOM 786 N N . ALA A 1 102 ? 10.328 17.953 12.656 1 85.12 102 ALA A N 1
ATOM 787 C CA . ALA A 1 102 ? 10.531 17.344 13.961 1 85.12 102 ALA A CA 1
ATOM 788 C C . ALA A 1 102 ? 10.219 15.844 13.914 1 85.12 102 ALA A C 1
ATOM 790 O O . ALA A 1 102 ? 9.781 15.266 14.914 1 85.12 102 ALA A O 1
ATOM 791 N N . LEU A 1 103 ? 10.344 15.172 12.742 1 85.56 103 LEU A N 1
ATOM 792 C CA . LEU A 1 103 ? 9.945 13.781 12.594 1 85.56 103 LEU A CA 1
ATOM 793 C C . LEU A 1 103 ? 11.039 12.844 13.102 1 85.56 103 LEU A C 1
ATOM 795 O O . LEU A 1 103 ? 10.781 11.664 13.359 1 85.56 103 LEU A O 1
ATOM 799 N N . GLY A 1 104 ? 12.258 13.367 13.32 1 79.56 104 GLY A N 1
ATOM 800 C CA . GLY A 1 104 ? 13.367 12.562 13.805 1 79.56 104 GLY A CA 1
ATOM 801 C C . GLY A 1 104 ? 14.578 12.602 12.883 1 79.56 104 GLY A C 1
ATOM 802 O O . GLY A 1 104 ? 14.461 12.977 11.719 1 79.56 104 GLY A O 1
ATOM 803 N N . PRO A 1 105 ? 15.711 12.227 13.453 1 73.38 105 PRO A N 1
ATOM 804 C CA . PRO A 1 105 ? 16.969 12.398 12.734 1 73.38 105 PRO A CA 1
ATOM 805 C C . PRO A 1 105 ? 17.141 11.422 11.578 1 73.38 105 PRO A C 1
ATOM 807 O O . PRO A 1 105 ? 17.984 11.625 10.711 1 73.38 105 PRO A O 1
ATOM 810 N N . HIS A 1 106 ? 16.328 10.461 11.438 1 78.19 106 HIS A N 1
ATOM 811 C CA . HIS A 1 106 ? 16.484 9.445 10.406 1 78.19 106 HIS A CA 1
ATOM 812 C C . HIS A 1 106 ? 15.742 9.844 9.133 1 78.19 106 HIS A C 1
ATOM 814 O O . HIS A 1 106 ? 15.883 9.195 8.094 1 78.19 106 HIS A O 1
ATOM 820 N N . PHE A 1 107 ? 15.102 10.906 9.281 1 82.62 107 PHE A N 1
ATOM 821 C CA . PHE A 1 107 ? 14.328 11.344 8.125 1 82.62 107 PHE A CA 1
ATOM 822 C C . PHE A 1 107 ? 15.039 12.484 7.398 1 82.62 107 PHE A C 1
ATOM 824 O O . PHE A 1 107 ? 15.633 13.352 8.039 1 82.62 107 PHE A O 1
ATOM 831 N N . SER A 1 108 ? 14.984 12.359 6.09 1 87.69 108 SER A N 1
ATOM 832 C CA . SER A 1 108 ? 15.555 13.445 5.293 1 87.69 108 SER A CA 1
ATOM 833 C C . SER A 1 108 ? 14.773 14.742 5.496 1 87.69 108 SER A C 1
ATOM 835 O O . SER A 1 108 ? 13.695 14.742 6.094 1 87.69 108 SER A O 1
ATOM 837 N N . GLU A 1 109 ? 15.32 15.797 4.973 1 91.5 109 GLU A N 1
ATOM 838 C CA . GLU A 1 109 ? 14.664 17.094 5.062 1 91.5 109 GLU A CA 1
ATOM 839 C C . GLU A 1 109 ? 13.422 17.141 4.184 1 91.5 109 GLU A C 1
ATOM 841 O O . GLU A 1 109 ? 12.562 18.016 4.363 1 91.5 109 GLU A O 1
ATOM 846 N N . GLU A 1 110 ? 13.383 16.281 3.168 1 93.94 110 GLU A N 1
ATOM 847 C CA . GLU A 1 110 ? 12.211 16.188 2.297 1 93.94 110 GLU A CA 1
ATOM 848 C C . GLU A 1 110 ? 11.086 15.414 2.975 1 93.94 110 GLU A C 1
ATOM 850 O O . GLU A 1 110 ? 11.273 14.281 3.42 1 93.94 110 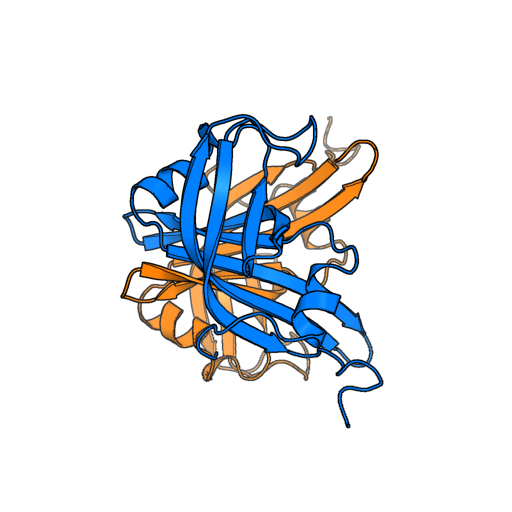GLU A O 1
ATOM 855 N N . VAL A 1 111 ? 9.938 15.992 3.1 1 95.94 111 VAL A N 1
ATOM 856 C CA . VAL A 1 111 ? 8.758 15.422 3.734 1 95.94 111 VAL A CA 1
ATOM 857 C C . VAL A 1 111 ? 7.539 15.625 2.838 1 95.94 111 VAL A C 1
ATOM 859 O O . VAL A 1 111 ? 7.414 16.656 2.178 1 95.94 111 VAL A O 1
ATOM 862 N N . ILE A 1 112 ? 6.668 14.672 2.822 1 97.94 112 ILE A N 1
ATOM 863 C CA . ILE A 1 112 ? 5.41 14.781 2.096 1 97.94 112 ILE A CA 1
ATOM 864 C C . ILE A 1 112 ? 4.277 15.102 3.072 1 97.94 112 ILE A C 1
ATOM 866 O O . ILE A 1 112 ? 4.133 14.438 4.102 1 97.94 112 ILE A O 1
ATOM 870 N N . ARG A 1 113 ? 3.545 16.125 2.803 1 98.5 113 ARG A N 1
ATOM 871 C CA . ARG A 1 113 ? 2.301 16.375 3.523 1 98.5 113 ARG A CA 1
ATOM 872 C C . ARG A 1 113 ? 1.093 15.961 2.689 1 98.5 113 ARG A C 1
ATOM 874 O O . ARG A 1 113 ? 0.872 16.5 1.601 1 98.5 113 ARG A O 1
ATOM 881 N N . ILE A 1 114 ? 0.363 15.062 3.184 1 98.88 114 ILE A N 1
ATOM 882 C CA . ILE A 1 114 ? -0.846 14.617 2.498 1 98.88 114 ILE A CA 1
ATOM 883 C C . ILE A 1 114 ? -2.045 15.422 2.996 1 98.88 114 ILE A C 1
ATOM 885 O O . ILE A 1 114 ? -2.273 15.523 4.203 1 98.88 114 ILE A O 1
ATOM 889 N N . HIS A 1 115 ? -2.738 16.016 2.1 1 98.94 115 HIS A N 1
ATOM 890 C CA . HIS A 1 115 ? -4.043 16.625 2.342 1 98.94 115 HIS A CA 1
ATOM 891 C C . HIS A 1 115 ? -5.168 15.656 1.979 1 98.94 115 HIS A C 1
ATOM 893 O O . HIS A 1 115 ? -5.492 15.484 0.801 1 98.94 115 HIS A O 1
ATOM 899 N N . PRO A 1 116 ? -5.797 15.039 3.018 1 98.88 116 PRO A N 1
ATOM 900 C CA . PRO A 1 116 ? -6.828 14.039 2.73 1 98.88 116 PRO A CA 1
ATOM 901 C C . PRO A 1 116 ? -8.047 14.641 2.033 1 98.88 116 PRO A C 1
ATOM 903 O O . PRO A 1 116 ? -8.469 15.75 2.361 1 98.88 116 PRO A O 1
ATOM 906 N N . ARG A 1 117 ? -8.617 13.938 1.057 1 98.75 117 ARG A N 1
ATOM 907 C CA . ARG A 1 117 ? -9.852 14.312 0.383 1 98.75 117 ARG A CA 1
ATOM 908 C C . ARG A 1 117 ? -10.938 13.258 0.601 1 98.75 117 ARG A C 1
ATOM 910 O O . ARG A 1 117 ? -12.117 13.594 0.71 1 98.75 117 ARG A O 1
ATOM 917 N N . ARG A 1 118 ? -10.547 12.016 0.627 1 98.69 118 ARG A N 1
ATOM 918 C CA . ARG A 1 118 ? -11.445 10.891 0.886 1 98.69 118 ARG A CA 1
ATOM 919 C C . ARG A 1 118 ? -10.852 9.945 1.927 1 98.69 118 ARG A C 1
ATOM 921 O O . ARG A 1 118 ? -9.625 9.844 2.053 1 98.69 118 ARG A O 1
ATOM 928 N N . ILE A 1 119 ? -11.734 9.25 2.646 1 98.69 119 ILE A N 1
ATOM 929 C CA . ILE A 1 119 ? -11.258 8.344 3.686 1 98.69 119 ILE A CA 1
ATOM 930 C C . ILE A 1 119 ? -12.188 7.133 3.785 1 98.69 119 ILE A C 1
ATOM 932 O O . ILE A 1 119 ? -13.406 7.27 3.637 1 98.69 119 ILE A O 1
ATOM 936 N N . HIS A 1 120 ? -11.633 6.016 3.908 1 97.94 120 HIS A N 1
ATOM 937 C CA . HIS A 1 120 ? -12.328 4.766 4.191 1 97.94 120 HIS A CA 1
ATOM 938 C C . HIS A 1 120 ? -11.703 4.043 5.375 1 97.94 120 HIS A C 1
ATOM 940 O O . HIS A 1 120 ? -10.484 3.838 5.41 1 97.94 120 HIS A O 1
ATOM 946 N N . SER A 1 121 ? -12.5 3.744 6.406 1 97.75 121 SER A N 1
ATOM 947 C CA . SER A 1 121 ? -12.031 2.98 7.559 1 97.75 121 SER A CA 1
ATOM 948 C C . SER A 1 121 ? -12.867 1.719 7.758 1 97.75 121 SER A C 1
ATOM 950 O O . SER A 1 121 ? -14.062 1.705 7.461 1 97.75 121 SER A O 1
ATOM 952 N N . TRP A 1 122 ? -12.281 0.694 8.234 1 96.31 122 TRP A N 1
ATOM 953 C CA . TRP A 1 122 ? -12.961 -0.574 8.469 1 96.31 122 TRP A CA 1
ATOM 954 C C . TRP A 1 122 ? -12.383 -1.287 9.688 1 96.31 122 TRP A C 1
ATOM 956 O O . TRP A 1 122 ? -11.18 -1.204 9.938 1 96.31 122 TRP A O 1
ATOM 966 N N . GLY A 1 123 ? -13.242 -1.961 10.445 1 95.25 123 GLY A N 1
ATOM 967 C CA . GLY A 1 123 ? -12.82 -2.789 11.562 1 95.25 123 GLY A CA 1
ATOM 968 C C . GLY A 1 123 ? -12.461 -1.985 12.805 1 95.25 123 GLY A C 1
ATOM 969 O O . GLY A 1 123 ? -11.859 -2.512 13.742 1 95.25 123 GLY A O 1
ATOM 970 N N . LEU A 1 124 ? -12.75 -0.718 12.742 1 94.5 124 LEU A N 1
ATOM 971 C CA . LEU A 1 124 ? -12.391 0.111 13.891 1 94.5 124 LEU A CA 1
ATOM 972 C C . LEU A 1 124 ? -13.5 0.104 14.938 1 94.5 124 LEU A C 1
ATOM 974 O O . LEU A 1 124 ? -14.68 0.096 14.594 1 94.5 124 LEU A O 1
ATOM 978 N N . GLU A 1 125 ? -13.016 -0.326 16.141 1 79.31 125 GLU A N 1
ATOM 979 C CA . GLU A 1 125 ? -13.977 -0.271 17.25 1 79.31 125 GLU A CA 1
ATOM 980 C C . GLU A 1 125 ? -14.281 1.171 17.641 1 79.31 125 GLU A C 1
ATOM 982 O O . GLU A 1 125 ? -13.406 2.033 17.594 1 79.31 125 GLU A O 1
ATOM 987 N N . GLU A 1 126 ? -15.539 1.359 17.719 1 67.06 126 GLU A N 1
ATOM 988 C CA . GLU A 1 126 ? -15.891 2.668 18.266 1 67.06 126 GLU A CA 1
ATOM 989 C C . GLU A 1 126 ? -15.391 2.816 19.703 1 67.06 126 GLU A C 1
ATOM 991 O O . GLU A 1 126 ? -15.438 1.863 20.484 1 67.06 126 GLU A O 1
ATOM 996 N N . PRO A 1 127 ? -14.523 3.807 20 1 58.34 127 PRO A N 1
ATOM 997 C CA . PRO A 1 127 ? -14.086 4.012 21.391 1 58.34 127 PRO A CA 1
ATOM 998 C C . PRO A 1 127 ? -15.234 3.902 22.391 1 58.34 127 PRO A C 1
ATOM 1000 O O . PRO A 1 127 ? -16.391 4.176 22.047 1 58.34 127 PRO A O 1
ATOM 1003 N N . PRO A 1 128 ? -14.898 3.23 23.469 1 51.47 128 PRO A N 1
ATOM 1004 C CA . PRO A 1 128 ? -15.844 3.23 24.594 1 51.47 128 PRO A CA 1
ATOM 1005 C C . PRO A 1 128 ? -16.266 4.641 25 1 51.47 128 PRO A C 1
ATOM 1007 O O . PRO A 1 128 ? -15.438 5.543 25.078 1 51.47 128 PRO A O 1
ATOM 1010 N N . GLY A 1 129 ? -17.359 5.328 24.578 1 48.03 129 GLY A N 1
ATOM 1011 C CA . GLY A 1 129 ? -17.984 6.594 24.922 1 48.03 129 GLY A CA 1
ATOM 1012 C C . GLY A 1 129 ? -18.625 7.285 23.734 1 48.03 129 GLY A C 1
ATOM 1013 O O . GLY A 1 129 ? -19.266 8.328 23.875 1 48.03 129 GLY A O 1
ATOM 1014 N N . ALA A 1 130 ? -18.25 7.078 22.625 1 44.84 130 ALA A N 1
ATOM 1015 C CA . ALA A 1 130 ? -18.938 7.727 21.5 1 44.84 130 ALA A CA 1
ATOM 1016 C C . ALA A 1 130 ? -20.406 7.309 21.453 1 44.84 130 ALA A C 1
ATOM 1018 O O . ALA A 1 130 ? -21.188 7.836 20.641 1 44.84 130 ALA A O 1
ATOM 1019 N N . ALA A 1 131 ? -20.859 6.133 21.938 1 42.5 131 ALA A N 1
ATOM 1020 C CA . ALA A 1 131 ? -22.281 5.816 22.062 1 42.5 131 ALA A CA 1
ATOM 1021 C C . ALA A 1 131 ? -22.969 6.797 23.016 1 42.5 131 ALA A C 1
ATOM 1023 O O . ALA A 1 131 ? -23.078 6.535 24.219 1 42.5 131 ALA A O 1
ATOM 1024 N N . SER A 1 132 ? -22.375 7.965 22.969 1 28.45 132 SER A N 1
ATOM 1025 C CA . SER A 1 132 ? -23.297 8.68 23.844 1 28.45 132 SER A CA 1
ATOM 1026 C C . SER A 1 132 ? -24.703 8.75 23.234 1 28.45 132 SER A C 1
ATOM 1028 O O . SER A 1 132 ? -24.844 8.898 22.031 1 28.45 132 SER A O 1
ATOM 1030 N N . MET B 1 1 ? 15 -0.804 -8.875 1 91.88 1 MET B N 1
ATOM 1031 C CA . MET B 1 1 ? 14.172 -1.956 -9.211 1 91.88 1 MET B CA 1
ATOM 1032 C C . MET B 1 1 ? 14.766 -2.73 -10.383 1 91.88 1 MET B C 1
ATOM 1034 O O . MET B 1 1 ? 15.281 -2.133 -11.328 1 91.88 1 MET B O 1
ATOM 1038 N N . ARG B 1 2 ? 14.727 -4.07 -10.297 1 95.25 2 ARG B N 1
ATOM 1039 C CA . ARG B 1 2 ? 15.266 -4.867 -11.391 1 95.25 2 ARG B CA 1
ATOM 1040 C C . ARG B 1 2 ? 14.148 -5.559 -12.164 1 95.25 2 ARG B C 1
ATOM 1042 O O . ARG B 1 2 ? 13.039 -5.734 -11.641 1 95.25 2 ARG B O 1
ATOM 1049 N N . ASP B 1 3 ? 14.477 -5.93 -13.445 1 98.19 3 ASP B N 1
ATOM 1050 C CA . ASP B 1 3 ? 13.555 -6.75 -14.219 1 98.19 3 ASP B CA 1
ATOM 1051 C C . ASP B 1 3 ? 13.297 -8.086 -13.531 1 98.19 3 ASP B C 1
ATOM 1053 O O . ASP B 1 3 ? 14.219 -8.695 -12.969 1 98.19 3 ASP B O 1
ATOM 1057 N N . PHE B 1 4 ? 12.141 -8.508 -13.672 1 98.5 4 PHE B N 1
ATOM 1058 C CA . PHE B 1 4 ? 11.781 -9.734 -12.977 1 98.5 4 PHE B CA 1
ATOM 1059 C C . PHE B 1 4 ? 12.203 -10.961 -13.789 1 98.5 4 PHE B C 1
ATOM 1061 O O . PHE B 1 4 ? 11.75 -11.148 -14.914 1 98.5 4 PHE B O 1
ATOM 1068 N N . GLU B 1 5 ? 12.969 -11.766 -13.25 1 97.69 5 GLU B N 1
ATOM 1069 C CA . GLU B 1 5 ? 13.414 -13.031 -13.836 1 97.69 5 GLU B CA 1
ATOM 1070 C C . GLU B 1 5 ? 13.109 -14.203 -12.914 1 97.69 5 GLU B C 1
ATOM 1072 O O . GLU B 1 5 ? 13.711 -15.273 -13.047 1 97.69 5 GLU B O 1
ATOM 1077 N N . GLY B 1 6 ? 12.266 -13.953 -11.953 1 97.56 6 GLY B N 1
ATOM 1078 C CA . GLY B 1 6 ? 11.969 -14.898 -10.891 1 97.56 6 GLY B CA 1
ATOM 1079 C C . GLY B 1 6 ? 12.367 -14.391 -9.516 1 97.56 6 GLY B C 1
ATOM 1080 O O . GLY B 1 6 ? 13.195 -13.484 -9.391 1 97.56 6 GLY B O 1
ATOM 1081 N N . PHE B 1 7 ? 11.766 -14.977 -8.547 1 97.81 7 PHE B N 1
ATOM 1082 C CA . PHE B 1 7 ? 12.148 -14.625 -7.18 1 97.81 7 PHE B CA 1
ATOM 1083 C C . PHE B 1 7 ? 13.492 -15.258 -6.82 1 97.81 7 PHE B C 1
ATOM 1085 O O . PHE B 1 7 ? 13.734 -16.422 -7.105 1 97.81 7 PHE B O 1
ATOM 1092 N N . SER B 1 8 ? 14.336 -14.453 -6.242 1 96.56 8 SER B N 1
ATOM 1093 C CA . SER B 1 8 ? 15.516 -15.047 -5.617 1 96.56 8 SER B CA 1
ATOM 1094 C C . SER B 1 8 ? 15.125 -15.945 -4.445 1 96.56 8 SER B C 1
ATOM 1096 O O . SER B 1 8 ? 13.977 -15.922 -3.998 1 96.56 8 SER B O 1
ATOM 1098 N N . GLU B 1 9 ? 16.047 -16.688 -3.912 1 95.5 9 GLU B N 1
ATOM 1099 C CA . GLU B 1 9 ? 15.789 -17.531 -2.752 1 95.5 9 GLU B CA 1
ATOM 1100 C C . GLU B 1 9 ? 15.375 -16.703 -1.543 1 95.5 9 GLU B C 1
ATOM 1102 O O . GLU B 1 9 ? 14.453 -17.062 -0.813 1 95.5 9 GLU B O 1
ATOM 1107 N N . ALA B 1 10 ? 16.062 -15.609 -1.315 1 96.31 10 ALA B N 1
ATOM 1108 C CA . ALA B 1 10 ? 15.734 -14.727 -0.198 1 96.31 10 ALA B CA 1
ATOM 1109 C C . ALA B 1 10 ? 14.336 -14.141 -0.348 1 96.31 10 ALA B C 1
ATOM 1111 O O . ALA B 1 10 ? 13.578 -14.07 0.624 1 96.31 10 ALA B O 1
ATOM 1112 N N . GLU B 1 11 ? 13.992 -13.727 -1.591 1 97.62 11 GLU B N 1
ATOM 1113 C CA . GLU B 1 11 ? 12.672 -13.18 -1.86 1 97.62 11 GLU B CA 1
ATOM 1114 C C . GLU B 1 11 ? 11.586 -14.234 -1.652 1 97.62 11 GLU B C 1
ATOM 1116 O O . GLU B 1 11 ? 10.562 -13.961 -1.023 1 97.62 11 GLU B O 1
ATOM 1121 N N . ARG B 1 12 ? 11.844 -15.375 -2.148 1 96.94 12 ARG B N 1
ATOM 1122 C CA . ARG B 1 12 ? 10.875 -16.453 -1.998 1 96.94 12 ARG B CA 1
ATOM 1123 C C . ARG B 1 12 ? 10.656 -16.797 -0.527 1 96.94 12 ARG B C 1
ATOM 1125 O O . ARG B 1 12 ? 9.523 -16.953 -0.08 1 96.94 12 ARG B O 1
ATOM 1132 N N . ALA B 1 13 ? 11.758 -16.969 0.198 1 95.62 13 ALA B N 1
ATOM 1133 C CA . ALA B 1 13 ? 11.68 -17.281 1.622 1 95.62 13 ALA B CA 1
ATOM 1134 C C . ALA B 1 13 ? 10.906 -16.203 2.377 1 95.62 13 ALA B C 1
ATOM 1136 O O . ALA B 1 13 ? 10.086 -16.516 3.244 1 95.62 13 ALA B O 1
ATOM 1137 N N . TYR B 1 14 ? 11.141 -15.016 2.02 1 97.12 14 TYR B N 1
ATOM 1138 C CA . TYR B 1 14 ? 10.469 -13.891 2.668 1 97.12 14 TYR B CA 1
ATOM 1139 C C . TYR B 1 14 ? 8.977 -13.906 2.373 1 97.12 14 TYR B C 1
ATOM 1141 O O . TYR B 1 14 ? 8.156 -13.766 3.283 1 97.12 14 TYR B O 1
ATOM 1149 N N . LEU B 1 15 ? 8.617 -14.125 1.091 1 97.56 15 LEU B N 1
ATOM 1150 C CA . LEU B 1 15 ? 7.23 -14.047 0.64 1 97.56 15 LEU B CA 1
ATOM 1151 C C . LEU B 1 15 ? 6.43 -15.242 1.139 1 97.56 15 LEU B C 1
ATOM 1153 O O . LEU B 1 15 ? 5.207 -15.156 1.289 1 97.56 15 LEU B O 1
ATOM 1157 N N . THR B 1 16 ? 7.129 -16.281 1.436 1 95.94 16 THR B N 1
ATOM 1158 C CA . THR B 1 16 ? 6.418 -17.484 1.861 1 95.94 16 THR B CA 1
ATOM 1159 C C . THR B 1 16 ? 6.578 -17.703 3.363 1 95.94 16 THR B C 1
ATOM 1161 O O . THR B 1 16 ? 6.195 -18.75 3.887 1 95.94 16 THR B O 1
ATOM 1164 N N . GLY B 1 17 ? 7.141 -16.734 4.09 1 92.25 17 GLY B N 1
ATOM 1165 C CA . GLY B 1 17 ? 7.527 -16.891 5.484 1 92.25 17 GLY B CA 1
ATOM 1166 C C . GLY B 1 17 ? 6.402 -16.578 6.453 1 92.25 17 GLY B C 1
ATOM 1167 O O . GLY B 1 17 ? 6.648 -16.266 7.621 1 92.25 17 GLY B O 1
ATOM 1168 N N . GLY B 1 18 ? 5.168 -16.484 6.047 1 89.5 18 GLY B N 1
ATOM 1169 C CA . GLY B 1 18 ? 4.066 -16.438 6.996 1 89.5 18 GLY B CA 1
ATOM 1170 C C . GLY B 1 18 ? 3.391 -15.078 7.059 1 89.5 18 GLY B C 1
ATOM 1171 O O . GLY B 1 18 ? 2.424 -14.898 7.801 1 89.5 18 GLY B O 1
ATOM 1172 N N . ARG B 1 19 ? 3.951 -14.141 6.375 1 88.44 19 ARG B N 1
ATOM 1173 C CA . ARG B 1 19 ? 3.254 -12.859 6.316 1 88.44 19 ARG B CA 1
ATOM 1174 C C . ARG B 1 19 ? 1.891 -13.008 5.648 1 88.44 19 ARG B C 1
ATOM 1176 O O . ARG B 1 19 ? 1.775 -13.641 4.594 1 88.44 19 ARG B O 1
ATOM 1183 N N . GLN B 1 20 ? 0.939 -12.344 6.258 1 89.44 20 GLN B N 1
ATOM 1184 C CA . GLN B 1 20 ? -0.428 -12.656 5.852 1 89.44 20 GLN B CA 1
ATOM 1185 C C . GLN B 1 20 ? -0.992 -11.57 4.938 1 89.44 20 GLN B C 1
ATOM 1187 O O . GLN B 1 20 ? -1.949 -11.812 4.199 1 89.44 20 GLN B O 1
ATOM 1192 N N . LEU B 1 21 ? -0.413 -10.375 5.074 1 95.81 21 LEU B N 1
ATOM 1193 C CA . LEU B 1 21 ? -0.979 -9.281 4.285 1 95.81 21 LEU B CA 1
ATOM 1194 C C . LEU B 1 21 ? 0.074 -8.672 3.367 1 95.81 21 LEU B C 1
ATOM 1196 O O . LEU B 1 21 ? 1.243 -8.562 3.74 1 95.81 21 LEU B O 1
ATOM 1200 N N . ALA B 1 22 ? -0.31 -8.383 2.242 1 98.19 22 ALA B N 1
ATOM 1201 C CA . ALA B 1 22 ? 0.344 -7.441 1.342 1 98.19 22 ALA B CA 1
ATOM 1202 C C . ALA B 1 22 ? -0.52 -6.199 1.127 1 98.19 22 ALA B C 1
ATOM 1204 O O . ALA B 1 22 ? -1.677 -6.16 1.551 1 98.19 22 ALA B O 1
ATOM 1205 N N . ARG B 1 23 ? -0.009 -5.164 0.613 1 98.69 23 ARG B N 1
ATOM 1206 C CA . ARG B 1 23 ? -0.775 -3.998 0.183 1 98.69 23 ARG B CA 1
ATOM 1207 C C . ARG B 1 23 ? -0.631 -3.773 -1.318 1 98.69 23 ARG B C 1
ATOM 1209 O O . ARG B 1 23 ? 0.484 -3.711 -1.839 1 98.69 23 ARG B O 1
ATOM 1216 N N . MET B 1 24 ? -1.763 -3.699 -1.982 1 98.88 24 MET B N 1
ATOM 1217 C CA . MET B 1 24 ? -1.808 -3.625 -3.439 1 98.88 24 MET B CA 1
ATOM 1218 C C . MET B 1 24 ? -2.301 -2.258 -3.9 1 98.88 24 MET B C 1
ATOM 1220 O O . MET B 1 24 ? -3.316 -1.762 -3.41 1 98.88 24 MET B O 1
ATOM 1224 N N . ALA B 1 25 ? -1.581 -1.675 -4.809 1 98.94 25 ALA B N 1
ATOM 1225 C CA . ALA B 1 25 ? -1.949 -0.38 -5.375 1 98.94 25 ALA B CA 1
ATOM 1226 C C . ALA B 1 25 ? -2.498 -0.537 -6.789 1 98.94 25 ALA B C 1
ATOM 1228 O O . ALA B 1 25 ? -1.921 -1.256 -7.609 1 98.94 25 ALA B O 1
ATOM 1229 N N . THR B 1 26 ? -3.578 0.037 -7.07 1 98.88 26 THR B N 1
ATOM 1230 C CA . THR B 1 26 ? -4.176 0.224 -8.383 1 98.88 26 THR B CA 1
ATOM 1231 C C . THR B 1 26 ? -4.465 1.7 -8.641 1 98.88 26 THR B C 1
ATOM 1233 O O . THR B 1 26 ? -4.277 2.539 -7.762 1 98.88 26 THR B O 1
ATOM 1236 N N . VAL B 1 27 ? -4.82 2.018 -9.891 1 98.81 27 VAL B N 1
ATOM 1237 C CA . VAL B 1 27 ? -5.047 3.42 -10.234 1 98.81 27 VAL B CA 1
ATOM 1238 C C . VAL B 1 27 ? -6.289 3.543 -11.109 1 98.81 27 VAL B C 1
ATOM 1240 O O . VAL B 1 27 ? -6.504 2.73 -12.016 1 98.81 27 VAL B O 1
ATOM 1243 N N . ASP B 1 28 ? -7.066 4.531 -10.836 1 98 28 ASP B N 1
ATOM 1244 C CA . ASP B 1 28 ? -8.266 4.715 -11.648 1 98 28 ASP B CA 1
ATOM 1245 C C . ASP B 1 28 ? -7.969 5.578 -12.875 1 98 28 ASP B C 1
ATOM 1247 O O . ASP B 1 28 ? -6.855 6.082 -13.031 1 98 28 ASP B O 1
ATOM 1251 N N . PRO B 1 29 ? -8.891 5.719 -13.766 1 96.62 29 PRO B N 1
ATOM 1252 C CA . PRO B 1 29 ? -8.633 6.414 -15.031 1 96.62 29 PRO B CA 1
ATOM 1253 C C . PRO B 1 29 ? -8.266 7.879 -14.836 1 96.62 29 PRO B C 1
ATOM 1255 O O . PRO B 1 29 ? -7.707 8.508 -15.742 1 96.62 29 PRO B O 1
ATOM 1258 N N . SER B 1 30 ? -8.586 8.43 -13.695 1 96.75 30 SER B N 1
ATOM 1259 C CA . SER B 1 30 ? -8.266 9.828 -13.445 1 96.75 30 SER B CA 1
ATOM 1260 C C . SER B 1 30 ? -6.863 9.984 -12.867 1 96.75 30 SER B C 1
ATOM 1262 O O . SER B 1 30 ? -6.422 11.094 -12.578 1 96.75 30 SER B O 1
ATOM 1264 N N . GLY B 1 31 ? -6.18 8.859 -12.664 1 97.75 31 GLY B N 1
ATOM 1265 C CA . GLY B 1 31 ? -4.828 8.891 -12.125 1 97.75 31 GLY B CA 1
ATOM 1266 C C . GLY B 1 31 ? -4.785 8.852 -10.609 1 97.75 31 GLY B C 1
ATOM 1267 O O . GLY B 1 31 ? -3.738 9.086 -10.008 1 97.75 31 GLY B O 1
ATOM 1268 N N . GLN B 1 32 ? -5.891 8.602 -9.961 1 98.5 32 GLN B N 1
ATOM 1269 C CA . GLN B 1 32 ? -5.945 8.461 -8.508 1 98.5 32 GLN B CA 1
ATOM 1270 C C . GLN B 1 32 ? -5.551 7.051 -8.078 1 98.5 32 GLN B C 1
ATOM 1272 O O . GLN B 1 32 ? -6.234 6.078 -8.406 1 98.5 32 GLN B O 1
ATOM 1277 N N . PRO B 1 33 ? -4.449 6.961 -7.332 1 98.75 33 PRO B N 1
ATOM 1278 C CA . PRO B 1 33 ? -4.125 5.633 -6.797 1 98.75 33 PRO B CA 1
ATOM 1279 C C . PRO B 1 33 ? -4.988 5.258 -5.594 1 98.75 33 PRO B C 1
ATOM 1281 O O . PRO B 1 33 ? -5.586 6.133 -4.957 1 98.75 33 PRO B O 1
ATOM 1284 N N . GLN B 1 34 ? -5.109 4.035 -5.41 1 98.62 34 GLN B N 1
ATOM 1285 C CA . GLN B 1 34 ? -5.641 3.443 -4.184 1 98.62 34 GLN B CA 1
ATOM 1286 C C . GLN B 1 34 ? -4.734 2.324 -3.68 1 98.62 34 GLN B C 1
ATOM 1288 O O . GLN B 1 34 ? -3.965 1.746 -4.449 1 98.62 34 GLN B O 1
ATOM 1293 N N . VAL B 1 35 ? -4.793 2.021 -2.447 1 98.81 35 VAL B N 1
ATOM 1294 C CA . VAL B 1 35 ? -3.967 0.977 -1.852 1 98.81 35 VAL B CA 1
ATOM 1295 C C . VAL B 1 35 ? -4.766 0.23 -0.785 1 98.81 35 VAL B C 1
ATOM 1297 O O . VAL B 1 35 ? -5.391 0.85 0.077 1 98.81 35 VAL B O 1
ATOM 1300 N N . ASN B 1 36 ? -4.766 -1.067 -0.88 1 97.81 36 ASN B N 1
ATOM 1301 C CA . ASN B 1 36 ? -5.586 -1.912 -0.018 1 97.81 36 ASN B CA 1
ATOM 1302 C C . ASN B 1 36 ? -4.797 -3.107 0.509 1 97.81 36 ASN B C 1
ATOM 1304 O O . ASN B 1 36 ? -4.008 -3.707 -0.223 1 97.81 36 ASN B O 1
ATOM 1308 N N . PRO B 1 37 ? -5.02 -3.396 1.789 1 97.19 37 PRO B N 1
ATOM 1309 C CA . PRO B 1 37 ? -4.492 -4.688 2.238 1 97.19 37 PRO B CA 1
ATOM 1310 C C . PRO B 1 37 ? -5.191 -5.875 1.577 1 97.19 37 PRO B C 1
ATOM 1312 O O . PRO B 1 37 ? -6.41 -5.844 1.378 1 97.19 37 PRO B O 1
ATOM 1315 N N . VAL B 1 38 ? -4.434 -6.898 1.2 1 95.94 38 VAL B N 1
ATOM 1316 C CA . VAL B 1 38 ? -4.949 -8.062 0.496 1 95.94 38 VAL B CA 1
ATOM 1317 C C . VAL B 1 38 ? -4.227 -9.32 0.976 1 95.94 38 VAL B C 1
ATOM 1319 O O . VAL B 1 38 ? -3.092 -9.25 1.452 1 95.94 38 VAL B O 1
ATOM 1322 N N . GLY B 1 39 ? -4.918 -10.422 0.931 1 94.38 39 GLY B N 1
ATOM 1323 C CA . GLY B 1 39 ? -4.199 -11.688 0.975 1 94.38 39 GLY B CA 1
ATOM 1324 C C . GLY B 1 39 ? -3.385 -11.953 -0.277 1 94.38 39 GLY B C 1
ATOM 1325 O O . GLY B 1 39 ? -3.812 -11.617 -1.385 1 94.38 39 GLY B O 1
ATOM 1326 N N . PHE B 1 40 ? -2.246 -12.523 -0.113 1 96.62 40 PHE B N 1
ATOM 1327 C CA . PHE B 1 40 ? -1.398 -12.805 -1.266 1 96.62 40 PHE B CA 1
ATOM 1328 C C . PHE B 1 40 ? -0.781 -14.195 -1.155 1 96.62 40 PHE B C 1
ATOM 1330 O O . PHE B 1 40 ? -0.485 -14.664 -0.054 1 96.62 40 PHE B O 1
ATOM 1337 N N . PHE B 1 41 ? -0.54 -14.812 -2.268 1 96.25 41 PHE B N 1
ATOM 1338 C CA . PHE B 1 41 ? -0.087 -16.203 -2.338 1 96.25 41 PHE B CA 1
ATOM 1339 C C . PHE B 1 41 ? 0.888 -16.391 -3.492 1 96.25 41 PHE B C 1
ATOM 1341 O O . PHE B 1 41 ? 0.472 -16.609 -4.633 1 96.25 41 PHE B O 1
ATOM 1348 N N . PRO B 1 42 ? 2.174 -16.359 -3.182 1 97.5 42 PRO B N 1
ATOM 1349 C CA . PRO B 1 42 ? 3.158 -16.609 -4.234 1 97.5 42 PRO B CA 1
ATOM 1350 C C . PRO B 1 42 ? 3.023 -18.016 -4.836 1 97.5 42 PRO B C 1
ATOM 1352 O O . PRO B 1 42 ? 2.85 -18.984 -4.105 1 97.5 42 PRO B O 1
ATOM 1355 N N . GLN B 1 43 ? 3.08 -18.031 -6.129 1 96.62 43 GLN B N 1
ATOM 1356 C CA . GLN B 1 43 ? 2.93 -19.297 -6.844 1 96.62 43 GLN B CA 1
ATOM 1357 C C . GLN B 1 43 ? 4.277 -19.812 -7.332 1 96.62 43 GLN B C 1
ATOM 1359 O O . GLN B 1 43 ? 5.242 -19.047 -7.438 1 96.62 43 GLN B O 1
ATOM 1364 N N . GLU B 1 44 ? 4.316 -21.078 -7.715 1 95.38 44 GLU B N 1
ATOM 1365 C CA . GLU B 1 44 ? 5.547 -21.703 -8.18 1 95.38 44 GLU B CA 1
ATOM 1366 C C . GLU B 1 44 ? 5.988 -21.141 -9.523 1 95.38 44 GLU B C 1
ATOM 1368 O O . GLU B 1 44 ? 7.184 -21.094 -9.82 1 95.38 44 GLU B O 1
ATOM 1373 N N . ASP B 1 45 ? 5.047 -20.641 -10.289 1 96.88 45 ASP B N 1
ATOM 1374 C CA . ASP B 1 45 ? 5.383 -20.156 -11.625 1 96.88 45 ASP B CA 1
ATOM 1375 C C . ASP B 1 45 ? 5.848 -18.703 -11.586 1 96.88 45 ASP B C 1
ATOM 1377 O O . ASP B 1 45 ? 6.047 -18.094 -12.633 1 96.88 45 ASP B O 1
ATOM 1381 N N . GLY B 1 46 ? 5.922 -18.141 -10.43 1 97.69 46 GLY B N 1
ATOM 1382 C CA . GLY B 1 46 ? 6.441 -16.781 -10.289 1 97.69 46 GLY B CA 1
ATOM 1383 C C . GLY B 1 46 ? 5.352 -15.734 -10.172 1 97.69 46 GLY B C 1
ATOM 1384 O O . GLY B 1 46 ? 5.637 -14.57 -9.906 1 97.69 46 GLY B O 1
ATOM 1385 N N . THR B 1 47 ? 4.125 -16.141 -10.367 1 98.44 47 THR B N 1
ATOM 1386 C CA . THR B 1 47 ? 3.025 -15.195 -10.227 1 98.44 47 THR B CA 1
ATOM 1387 C C . THR B 1 47 ? 2.58 -15.102 -8.766 1 98.44 47 THR B C 1
ATOM 1389 O O . THR B 1 47 ? 3.059 -15.852 -7.918 1 98.44 47 THR B O 1
ATOM 1392 N N . VAL B 1 48 ? 1.799 -14.125 -8.453 1 98.44 48 VAL B N 1
ATOM 1393 C CA . VAL B 1 48 ? 1.212 -13.961 -7.129 1 98.44 48 VAL B CA 1
ATOM 1394 C C . VAL B 1 48 ? -0.31 -13.914 -7.238 1 98.44 48 VAL B C 1
ATOM 1396 O O . VAL B 1 48 ? -0.857 -13.086 -7.98 1 98.44 48 VAL B O 1
ATOM 1399 N N . LEU B 1 49 ? -0.957 -14.805 -6.527 1 97.44 49 LEU B N 1
ATOM 1400 C CA . LEU B 1 49 ? -2.408 -14.711 -6.426 1 97.44 49 LEU B CA 1
ATOM 1401 C C . LEU B 1 49 ? -2.812 -13.781 -5.281 1 97.44 49 LEU B C 1
ATOM 1403 O O . LEU B 1 49 ? -2.197 -13.805 -4.215 1 97.44 49 LEU B O 1
ATOM 1407 N N . VAL B 1 50 ? -3.805 -13 -5.574 1 97.06 50 VAL B N 1
ATOM 1408 C CA . VAL B 1 50 ? -4.363 -12.094 -4.574 1 97.06 50 VAL B CA 1
ATOM 1409 C C . VAL B 1 50 ? -5.84 -12.414 -4.352 1 97.06 50 VAL B C 1
ATOM 1411 O O . VAL B 1 50 ? -6.617 -12.477 -5.305 1 97.06 50 VAL B O 1
ATOM 1414 N N . GLY B 1 51 ? -6.137 -12.664 -3.133 1 92.25 51 GLY B N 1
ATOM 1415 C CA . GLY B 1 51 ? -7.516 -12.938 -2.758 1 92.25 51 GLY B CA 1
ATOM 1416 C C . GLY B 1 51 ? -8.133 -11.844 -1.899 1 92.25 51 GLY B C 1
ATOM 1417 O O . GLY B 1 51 ? -7.41 -11.055 -1.282 1 92.25 51 GLY B O 1
ATOM 1418 N N . GLY B 1 52 ? -9.406 -11.727 -1.886 1 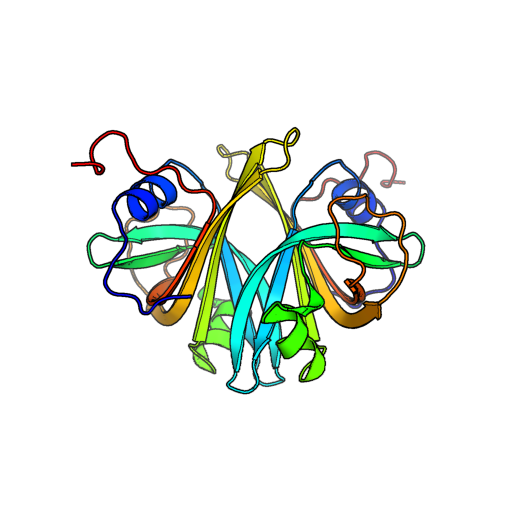86.38 52 GLY B N 1
ATOM 1419 C CA . GLY B 1 52 ? -10.203 -10.812 -1.08 1 86.38 52 GLY B CA 1
ATOM 1420 C C . GLY B 1 52 ? -11.664 -11.219 -0.989 1 86.38 52 GLY B C 1
ATOM 1421 O O . GLY B 1 52 ? -12.109 -12.133 -1.688 1 86.38 52 GLY B O 1
ATOM 1422 N N . LEU B 1 53 ? -12.25 -10.438 -0.018 1 82.25 53 LEU B N 1
ATOM 1423 C CA . LEU B 1 53 ? -13.688 -10.633 0.107 1 82.25 53 LEU B CA 1
ATOM 1424 C C . LEU B 1 53 ? -14.445 -9.852 -0.965 1 82.25 53 LEU B C 1
ATOM 1426 O O . LEU B 1 53 ? -14.156 -8.672 -1.195 1 82.25 53 LEU B O 1
ATOM 1430 N N . ALA B 1 54 ? -15.289 -10.406 -1.698 1 85.5 54 ALA B N 1
ATOM 1431 C CA . ALA B 1 54 ? -16.156 -9.797 -2.697 1 85.5 54 ALA B CA 1
ATOM 1432 C C . ALA B 1 54 ? -15.359 -8.992 -3.711 1 85.5 54 ALA B C 1
ATOM 1434 O O . ALA B 1 54 ? -15.688 -7.84 -3.996 1 85.5 54 ALA B O 1
ATOM 1435 N N . MET B 1 55 ? -14.344 -9.531 -4.211 1 87.75 55 MET B N 1
ATOM 1436 C CA . MET B 1 55 ? -13.367 -8.852 -5.051 1 87.75 55 MET B CA 1
ATOM 1437 C C . MET B 1 55 ? -14.031 -8.266 -6.293 1 87.75 55 MET B C 1
ATOM 1439 O O . MET B 1 55 ? -13.719 -7.141 -6.691 1 87.75 55 MET B O 1
ATOM 1443 N N . GLY B 1 56 ? -14.945 -8.938 -6.875 1 88.19 56 GLY B N 1
ATOM 1444 C CA . GLY B 1 56 ? -15.555 -8.531 -8.125 1 88.19 56 GLY B CA 1
ATOM 1445 C C . GLY B 1 56 ? -16.359 -7.242 -8.008 1 88.19 56 GLY B C 1
ATOM 1446 O O . GLY B 1 56 ? -16.656 -6.598 -9.016 1 88.19 56 GLY B O 1
ATOM 1447 N N . ARG B 1 57 ? -16.641 -6.848 -6.746 1 90.5 57 ARG B N 1
ATOM 1448 C CA . ARG B 1 57 ? -17.453 -5.66 -6.543 1 90.5 57 ARG B CA 1
ATOM 1449 C C . ARG B 1 57 ? -16.609 -4.492 -6.043 1 90.5 57 ARG B C 1
ATOM 1451 O O . ARG B 1 57 ? -17.141 -3.412 -5.766 1 90.5 57 ARG B O 1
ATOM 1458 N N . THR B 1 58 ? -15.391 -4.715 -5.961 1 93.88 58 THR B N 1
ATOM 1459 C CA . THR B 1 58 ? -14.523 -3.707 -5.363 1 93.88 58 THR B CA 1
ATOM 1460 C C . THR B 1 58 ? -14.062 -2.697 -6.414 1 93.88 58 THR B C 1
ATOM 1462 O O . THR B 1 58 ? -14.086 -2.986 -7.613 1 93.88 58 THR B O 1
ATOM 1465 N N . LYS B 1 59 ? -13.664 -1.549 -5.984 1 95.75 59 LYS B N 1
ATOM 1466 C CA . LYS B 1 59 ? -13.078 -0.534 -6.859 1 95.75 59 LYS B CA 1
ATOM 1467 C C . LYS B 1 59 ? -11.758 -1.017 -7.461 1 95.75 59 LYS B C 1
ATOM 1469 O O . LYS B 1 59 ? -11.453 -0.723 -8.617 1 95.75 59 LYS B O 1
ATOM 1474 N N . LYS B 1 60 ? -10.93 -1.745 -6.719 1 96.69 60 LYS B N 1
ATOM 1475 C CA . LYS B 1 60 ? -9.664 -2.221 -7.254 1 96.69 60 LYS B CA 1
ATOM 1476 C C . LYS B 1 60 ? -9.875 -3.15 -8.445 1 96.69 6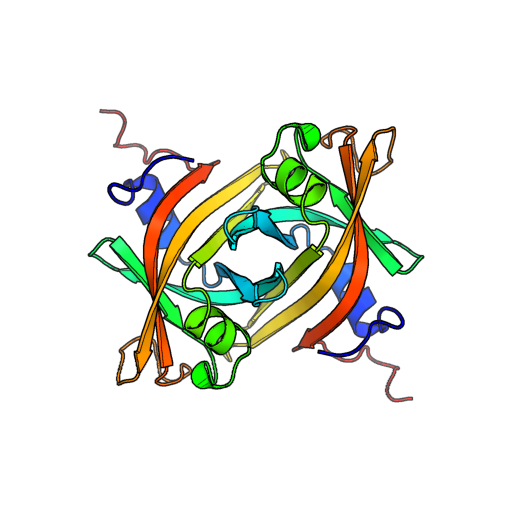0 LYS B C 1
ATOM 1478 O O . LYS B 1 60 ? -9.102 -3.133 -9.398 1 96.69 60 LYS B O 1
ATOM 1483 N N . TRP B 1 61 ? -10.906 -3.926 -8.414 1 96.88 61 TRP B N 1
ATOM 1484 C CA . TRP B 1 61 ? -11.258 -4.793 -9.531 1 96.88 61 TRP B CA 1
ATOM 1485 C C . TRP B 1 61 ? -11.625 -3.975 -10.766 1 96.88 61 TRP B C 1
ATOM 1487 O O . TRP B 1 61 ? -11.125 -4.242 -11.867 1 96.88 61 TRP B O 1
ATOM 1497 N N . ARG B 1 62 ? -12.422 -2.963 -10.578 1 97.44 62 ARG B N 1
ATOM 1498 C CA . ARG B 1 62 ? -12.82 -2.088 -11.672 1 97.44 62 ARG B CA 1
ATOM 1499 C C . ARG B 1 62 ? -11.617 -1.338 -12.234 1 97.44 62 ARG B C 1
ATOM 1501 O O . ARG B 1 62 ? -11.484 -1.197 -13.453 1 97.44 62 ARG B O 1
ATOM 1508 N N . ASN B 1 63 ? -10.773 -0.854 -11.352 1 98.31 63 ASN B N 1
ATOM 1509 C CA . ASN B 1 63 ? -9.555 -0.195 -11.805 1 98.31 63 ASN B CA 1
ATOM 1510 C C . ASN B 1 63 ? -8.75 -1.092 -12.742 1 98.31 63 ASN B C 1
ATOM 1512 O O . ASN B 1 63 ? -8.273 -0.639 -13.781 1 98.31 63 ASN B O 1
ATOM 1516 N N . LEU B 1 64 ? -8.664 -2.365 -12.344 1 98.19 64 LEU B N 1
ATOM 1517 C CA . LEU B 1 64 ? -7.781 -3.289 -13.047 1 98.19 64 LEU B CA 1
ATOM 1518 C C . LEU B 1 64 ? -8.375 -3.693 -14.391 1 98.19 64 LEU B C 1
ATOM 1520 O O . LEU B 1 64 ? -7.652 -4.105 -15.297 1 98.19 64 LEU B O 1
ATOM 1524 N N . ARG B 1 65 ? -9.68 -3.535 -14.578 1 97.38 65 ARG B N 1
ATOM 1525 C CA . ARG B 1 65 ? -10.305 -3.748 -15.883 1 97.38 65 ARG B CA 1
ATOM 1526 C C . ARG B 1 65 ? -9.883 -2.67 -16.875 1 97.38 65 ARG B C 1
ATOM 1528 O O . ARG B 1 65 ? -9.766 -2.932 -18.078 1 97.38 65 ARG B O 1
ATOM 1535 N N . GLU B 1 66 ? -9.609 -1.526 -16.344 1 97.69 66 GLU B N 1
ATOM 1536 C CA . GLU B 1 66 ? -9.273 -0.386 -17.188 1 97.69 66 GLU B CA 1
ATOM 1537 C C . GLU B 1 66 ? -7.762 -0.244 -17.344 1 97.69 66 GLU B C 1
ATOM 1539 O O . GLU B 1 66 ? -7.273 0.136 -18.406 1 97.69 66 GLU B O 1
ATOM 1544 N N . ASN B 1 67 ? -7.047 -0.449 -16.344 1 98.31 67 ASN B N 1
ATOM 1545 C CA . ASN B 1 67 ? -5.59 -0.396 -16.297 1 98.31 67 ASN B CA 1
ATOM 1546 C C . ASN B 1 67 ? -5.012 -1.581 -15.523 1 98.31 67 ASN B C 1
ATOM 1548 O O . ASN B 1 67 ? -5.016 -1.586 -14.289 1 98.31 67 ASN B O 1
ATOM 1552 N N . PRO B 1 68 ? -4.469 -2.553 -16.172 1 98.69 68 PRO B N 1
ATOM 1553 C CA . PRO B 1 68 ? -4.027 -3.775 -15.492 1 98.69 68 PRO B CA 1
ATOM 1554 C C . PRO B 1 68 ? -2.721 -3.59 -14.727 1 98.69 68 PRO B C 1
ATOM 1556 O O . PRO B 1 68 ? -2.273 -4.508 -14.031 1 98.69 68 PRO B O 1
ATOM 1559 N N . LYS B 1 69 ? -2.068 -2.449 -14.836 1 98.88 69 LYS B N 1
ATOM 1560 C CA . LYS B 1 69 ? -0.842 -2.197 -14.086 1 98.88 69 LYS B CA 1
ATOM 1561 C C . LYS B 1 69 ? -1.116 -2.15 -12.586 1 98.88 69 LYS B C 1
ATOM 1563 O O . LYS B 1 69 ? -2.064 -1.5 -12.141 1 98.88 69 LYS B O 1
ATOM 1568 N N . VAL B 1 70 ? -0.281 -2.852 -11.82 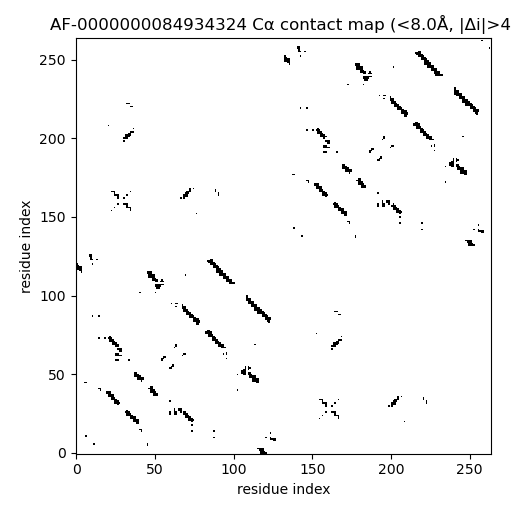1 98.88 70 VAL B N 1
ATOM 1569 C CA . VAL B 1 70 ? -0.485 -3.004 -10.383 1 98.88 70 VAL B CA 1
ATOM 1570 C C . VAL B 1 70 ? 0.864 -3.006 -9.664 1 98.88 70 VAL B C 1
ATOM 1572 O O . VAL B 1 70 ? 1.899 -3.273 -10.281 1 98.88 70 VAL B O 1
ATOM 1575 N N . ALA B 1 71 ? 0.884 -2.645 -8.477 1 98.94 71 ALA B N 1
ATOM 1576 C CA . ALA B 1 71 ? 2.018 -2.822 -7.578 1 98.94 71 ALA B CA 1
ATOM 1577 C C . ALA B 1 71 ? 1.589 -3.512 -6.285 1 98.94 71 ALA B C 1
ATOM 1579 O O . ALA B 1 71 ? 0.457 -3.338 -5.828 1 98.94 71 ALA B O 1
ATOM 1580 N N . LEU B 1 72 ? 2.387 -4.316 -5.723 1 98.94 72 LEU B N 1
ATOM 1581 C CA . LEU B 1 72 ? 2.188 -5.039 -4.469 1 98.94 72 LEU B CA 1
ATOM 1582 C C . LEU B 1 72 ? 3.414 -4.922 -3.572 1 98.94 72 LEU B C 1
ATOM 1584 O O . LEU B 1 72 ? 4.543 -5.102 -4.027 1 98.94 72 LEU B O 1
ATOM 1588 N N . VAL B 1 73 ? 3.225 -4.582 -2.283 1 98.88 73 VAL B N 1
ATOM 1589 C CA . VAL B 1 73 ? 4.344 -4.574 -1.348 1 98.88 73 VAL B CA 1
ATOM 1590 C C . VAL B 1 73 ? 4.043 -5.504 -0.174 1 98.88 73 VAL B C 1
ATOM 1592 O O . VAL B 1 73 ? 2.914 -5.551 0.314 1 98.88 73 VAL B O 1
ATOM 1595 N N . VAL B 1 74 ? 4.918 -6.336 0.15 1 98.69 74 VAL B N 1
ATOM 1596 C CA . VAL B 1 74 ? 4.992 -7.086 1.399 1 98.69 74 VAL B CA 1
ATOM 1597 C C . VAL B 1 74 ? 6.16 -6.578 2.24 1 98.69 74 VAL B C 1
ATOM 1599 O O . VAL B 1 74 ? 7.305 -6.566 1.778 1 98.69 74 VAL B O 1
ATOM 1602 N N . ASP B 1 75 ? 5.832 -6.105 3.406 1 97.62 75 ASP B N 1
ATOM 1603 C CA . ASP B 1 75 ? 6.883 -5.516 4.227 1 97.62 75 ASP B CA 1
ATOM 1604 C C . ASP B 1 75 ? 6.609 -5.742 5.715 1 97.62 75 ASP B C 1
ATOM 1606 O O . ASP B 1 75 ? 5.52 -6.176 6.09 1 97.62 75 ASP B O 1
ATOM 1610 N N . ASP B 1 76 ? 7.629 -5.574 6.52 1 95.19 76 ASP B N 1
ATOM 1611 C CA . ASP B 1 76 ? 7.492 -5.555 7.973 1 95.19 76 ASP B CA 1
ATOM 1612 C C . ASP B 1 76 ? 8.641 -4.789 8.625 1 95.19 76 ASP B C 1
ATOM 1614 O O . ASP B 1 76 ? 9.586 -4.383 7.941 1 95.19 76 ASP B O 1
ATOM 1618 N N . LEU B 1 77 ? 8.438 -4.434 9.812 1 93.12 77 LEU B N 1
ATOM 1619 C CA . LEU B 1 77 ? 9.461 -3.783 10.625 1 93.12 77 LEU B CA 1
ATOM 1620 C C . LEU B 1 77 ? 10.312 -4.816 11.352 1 93.12 77 LEU B C 1
ATOM 1622 O O . LEU B 1 77 ? 9.906 -5.348 12.391 1 93.12 77 LEU B O 1
ATOM 1626 N N . ALA B 1 78 ? 11.516 -5.062 10.859 1 91.31 78 ALA B N 1
ATOM 1627 C CA . ALA B 1 78 ? 12.406 -6.055 11.453 1 91.31 78 ALA B CA 1
ATOM 1628 C C . ALA B 1 78 ? 12.922 -5.59 12.812 1 91.31 78 ALA B C 1
ATOM 1630 O O . ALA B 1 78 ? 13.203 -6.41 13.688 1 91.31 78 ALA B O 1
ATOM 1631 N N . SER B 1 79 ? 13.078 -4.258 12.891 1 90.06 79 SER B N 1
ATOM 1632 C CA . SER B 1 79 ? 13.555 -3.689 14.148 1 90.06 79 SER B CA 1
ATOM 1633 C C . SER B 1 79 ? 13.188 -2.213 14.258 1 90.06 79 SER B C 1
ATOM 1635 O O . SER B 1 79 ? 13.156 -1.497 13.258 1 90.06 79 SER B O 1
ATOM 1637 N N . THR B 1 80 ? 12.938 -1.752 15.523 1 86.69 80 THR B N 1
ATOM 1638 C CA . THR B 1 80 ? 12.695 -0.328 15.734 1 86.69 80 THR B CA 1
ATOM 1639 C C . THR B 1 80 ? 13.961 0.364 16.234 1 86.69 80 THR B C 1
ATOM 1641 O O . THR B 1 80 ? 14.07 1.59 16.156 1 86.69 80 THR B O 1
ATOM 1644 N N . ARG B 1 81 ? 14.867 -0.518 16.781 1 85.88 81 ARG B N 1
ATOM 1645 C CA . ARG B 1 81 ? 16.156 0.004 17.25 1 85.88 81 ARG B CA 1
ATOM 1646 C C . ARG B 1 81 ? 17.281 -0.994 16.984 1 85.88 81 ARG B C 1
ATOM 1648 O O . ARG B 1 81 ? 17.469 -1.934 17.75 1 85.88 81 ARG B O 1
ATOM 1655 N N . PRO B 1 82 ? 18.016 -0.854 15.867 1 88.12 82 PRO B N 1
ATOM 1656 C CA . PRO B 1 82 ? 17.922 0.239 14.891 1 88.12 82 PRO B CA 1
ATOM 1657 C C . PRO B 1 82 ? 16.719 0.098 13.969 1 88.12 82 PRO B C 1
ATOM 1659 O O . PRO B 1 82 ? 16.156 -0.993 13.844 1 88.12 82 PRO B O 1
ATOM 1662 N N . TRP B 1 83 ? 16.312 1.154 13.438 1 85.75 83 TRP B N 1
ATOM 1663 C CA . TRP B 1 83 ? 15.195 1.156 12.5 1 85.75 83 TRP B CA 1
ATOM 1664 C C . TRP B 1 83 ? 15.531 0.356 11.25 1 85.75 83 TRP B C 1
ATOM 1666 O O . TRP B 1 83 ? 16.453 0.707 10.508 1 85.75 83 TRP B O 1
ATOM 1676 N N . ARG B 1 84 ? 14.789 -0.707 11.055 1 90.06 84 ARG B N 1
ATOM 1677 C CA . ARG B 1 84 ? 15.016 -1.557 9.891 1 90.06 84 ARG B CA 1
ATOM 1678 C C . ARG B 1 84 ? 13.695 -2.082 9.336 1 90.06 84 ARG B C 1
ATOM 1680 O O . ARG B 1 84 ? 13.023 -2.893 9.977 1 90.06 84 ARG B O 1
ATOM 1687 N N . VAL B 1 85 ? 13.406 -1.583 8.227 1 93.12 85 VAL B N 1
ATOM 1688 C CA . VAL B 1 85 ? 12.273 -2.109 7.469 1 93.12 85 VAL B CA 1
ATOM 1689 C C . VAL B 1 85 ? 12.773 -3.078 6.398 1 93.12 85 VAL B C 1
ATOM 1691 O O . VAL B 1 85 ? 13.805 -2.838 5.77 1 93.12 85 VAL B O 1
ATOM 1694 N N . ARG B 1 86 ? 12.109 -4.148 6.211 1 96.25 86 ARG B N 1
ATOM 1695 C CA . ARG B 1 86 ? 12.406 -5.039 5.098 1 96.25 86 ARG B CA 1
ATOM 1696 C C . ARG B 1 86 ? 11.156 -5.312 4.262 1 96.25 86 ARG B C 1
ATOM 1698 O O . ARG B 1 86 ? 10.039 -5.094 4.727 1 96.25 86 ARG B O 1
ATOM 1705 N N . GLY B 1 87 ? 11.398 -5.641 2.977 1 97.5 87 GLY B N 1
ATOM 1706 C CA . GLY B 1 87 ? 10.211 -5.887 2.164 1 97.5 87 GLY B CA 1
ATOM 1707 C C . GLY B 1 87 ? 10.539 -6.18 0.713 1 97.5 87 GLY B C 1
ATOM 1708 O O . GLY B 1 87 ? 11.711 -6.199 0.324 1 97.5 87 GLY B O 1
ATOM 1709 N N . VAL B 1 88 ? 9.578 -6.492 -0.027 1 98.56 88 VAL B N 1
ATOM 1710 C CA . VAL B 1 88 ? 9.578 -6.742 -1.464 1 98.56 88 VAL B CA 1
ATOM 1711 C C . VAL B 1 88 ? 8.453 -5.949 -2.131 1 98.56 88 VAL B C 1
ATOM 1713 O O . VAL B 1 88 ? 7.301 -6.02 -1.705 1 98.56 88 VAL B O 1
ATOM 1716 N N . GLU B 1 89 ? 8.805 -5.156 -3.072 1 98.81 89 GLU B N 1
ATOM 1717 C CA . GLU B 1 89 ? 7.809 -4.551 -3.945 1 98.81 89 GLU B CA 1
ATOM 1718 C C . GLU B 1 89 ? 7.809 -5.207 -5.324 1 98.81 89 GLU B C 1
ATOM 1720 O O . GLU B 1 89 ? 8.867 -5.418 -5.914 1 98.81 89 GLU B O 1
ATOM 1725 N N . ILE B 1 90 ? 6.652 -5.504 -5.773 1 98.88 90 ILE B N 1
ATOM 1726 C CA . ILE B 1 90 ? 6.438 -6.102 -7.086 1 98.88 90 ILE B CA 1
ATOM 1727 C C . ILE B 1 90 ? 5.578 -5.176 -7.941 1 98.88 90 ILE B C 1
ATOM 1729 O O . ILE B 1 90 ? 4.543 -4.684 -7.488 1 98.88 90 ILE B O 1
ATOM 1733 N N . ARG B 1 91 ? 6.051 -4.902 -9.117 1 98.88 91 ARG B N 1
ATOM 1734 C CA . ARG B 1 91 ? 5.242 -4.219 -10.117 1 98.88 91 ARG B CA 1
ATOM 1735 C C . ARG B 1 91 ? 4.992 -5.121 -11.328 1 98.88 91 ARG B C 1
ATOM 1737 O O . ARG B 1 91 ? 5.887 -5.855 -11.758 1 98.88 91 ARG B O 1
ATOM 1744 N N . GLY B 1 92 ? 3.799 -5.066 -11.812 1 98.81 92 GLY B N 1
ATOM 1745 C CA . GLY B 1 92 ? 3.445 -5.906 -12.945 1 98.81 92 GLY B CA 1
ATOM 1746 C C . GLY B 1 92 ? 2.037 -5.66 -13.453 1 98.81 92 GLY B C 1
ATOM 1747 O O . GLY B 1 92 ? 1.56 -4.523 -13.445 1 98.81 92 GLY B O 1
ATOM 1748 N N . GLU B 1 93 ? 1.462 -6.715 -13.992 1 98.88 93 GLU B N 1
ATOM 1749 C CA . GLU B 1 93 ? 0.112 -6.621 -14.539 1 98.88 93 GLU B CA 1
ATOM 1750 C C . GLU B 1 93 ? -0.803 -7.684 -13.93 1 98.88 93 GLU B C 1
ATOM 1752 O O . GLU B 1 93 ? -0.369 -8.805 -13.664 1 98.88 93 GLU B O 1
ATOM 1757 N N . ALA B 1 94 ? -1.974 -7.285 -13.82 1 98.81 94 ALA B N 1
ATOM 1758 C CA . ALA B 1 94 ? -2.982 -8.148 -13.211 1 98.81 94 ALA B CA 1
ATOM 1759 C C . ALA B 1 94 ? -3.791 -8.883 -14.273 1 98.81 94 ALA B C 1
ATOM 1761 O O . ALA B 1 94 ? -4.16 -8.297 -15.297 1 98.81 94 ALA B O 1
ATOM 1762 N N . GLU B 1 95 ? -3.977 -10.086 -14.062 1 98.62 95 GLU B N 1
ATOM 1763 C CA . GLU B 1 95 ? -4.984 -10.906 -14.734 1 98.62 95 GLU B CA 1
ATOM 1764 C C . GLU B 1 95 ? -6.168 -11.188 -13.812 1 98.62 95 GLU B C 1
ATOM 1766 O O . GLU B 1 95 ? -5.988 -11.656 -12.688 1 98.62 95 GLU B O 1
ATOM 1771 N N . LEU B 1 96 ? -7.371 -10.852 -14.289 1 97.81 96 LEU B N 1
ATOM 1772 C CA . LEU B 1 96 ? -8.578 -11.055 -13.5 1 97.81 96 LEU B CA 1
ATOM 1773 C C . LEU B 1 96 ? -9.18 -12.43 -13.766 1 97.81 96 LEU B C 1
ATOM 1775 O O . LEU B 1 96 ? -9.523 -12.75 -14.906 1 97.81 96 LEU B O 1
ATOM 1779 N N . LEU B 1 97 ? -9.25 -13.172 -12.672 1 96.38 97 LEU B N 1
ATOM 1780 C CA . LEU B 1 97 ? -9.742 -14.539 -12.773 1 96.38 97 LEU B CA 1
ATOM 1781 C C . LEU B 1 97 ? -11.047 -14.703 -12.008 1 96.38 97 LEU B C 1
ATOM 1783 O O . LEU B 1 97 ? -11.219 -14.125 -10.93 1 96.38 97 LEU B O 1
ATOM 1787 N N . VAL B 1 98 ? -11.883 -15.492 -12.617 1 94.62 98 VAL B N 1
ATOM 1788 C CA . VAL B 1 98 ? -13.109 -15.867 -11.93 1 94.62 98 VAL B CA 1
ATOM 1789 C C . VAL B 1 98 ? -13.281 -17.391 -11.977 1 94.62 98 VAL B C 1
ATOM 1791 O O . VAL B 1 98 ? -13.273 -17.984 -13.062 1 94.62 98 VAL B O 1
ATOM 1794 N N . GLY B 1 99 ? -13.445 -18.031 -10.812 1 90.69 99 GLY B N 1
ATOM 1795 C CA . GLY B 1 99 ? -13.641 -19.469 -10.734 1 90.69 99 GLY B CA 1
ATOM 1796 C C . GLY B 1 99 ? -13.125 -20.078 -9.445 1 90.69 99 GLY B C 1
ATOM 1797 O O . GLY B 1 99 ? -12.672 -19.344 -8.555 1 90.69 99 GLY B O 1
ATOM 1798 N N . PRO B 1 100 ? -13.266 -21.375 -9.352 1 87.12 100 PRO B N 1
ATOM 1799 C CA . PRO B 1 100 ? -12.812 -22.047 -8.133 1 87.12 100 PRO B CA 1
ATOM 1800 C C . PRO B 1 100 ? -11.305 -21.953 -7.934 1 87.12 100 PRO B C 1
ATOM 1802 O O . PRO B 1 100 ? -10.547 -21.938 -8.906 1 87.12 100 PRO B O 1
ATOM 1805 N N . HIS B 1 101 ? -10.93 -21.656 -6.785 1 86.75 101 HIS B N 1
ATOM 1806 C CA . HIS B 1 101 ? -9.523 -21.641 -6.398 1 86.75 101 HIS B CA 1
ATOM 1807 C C . HIS B 1 101 ? -9.328 -22.266 -5.02 1 86.75 101 HIS B C 1
ATOM 1809 O O . HIS B 1 101 ? -10.297 -22.594 -4.34 1 86.75 101 HIS B O 1
ATOM 1815 N N . ALA B 1 102 ? -8.109 -22.484 -4.641 1 84.88 102 ALA B N 1
ATOM 1816 C CA . ALA B 1 102 ? -7.797 -23.188 -3.396 1 84.88 102 ALA B CA 1
ATOM 1817 C C . ALA B 1 102 ? -7.273 -22.219 -2.34 1 84.88 102 ALA B C 1
ATOM 1819 O O . ALA B 1 102 ? -6.469 -22.594 -1.487 1 84.88 102 ALA B O 1
ATOM 1820 N N . LEU B 1 103 ? -7.645 -20.906 -2.383 1 85.44 103 LEU B N 1
ATOM 1821 C CA . LEU B 1 103 ? -7.09 -19.906 -1.48 1 85.44 103 LEU B CA 1
ATOM 1822 C C . LEU B 1 103 ? -7.805 -19.938 -0.133 1 85.44 103 LEU B C 1
ATOM 1824 O O . LEU B 1 103 ? -7.297 -19.391 0.854 1 85.44 103 LEU B O 1
ATOM 1828 N N . GLY B 1 104 ? -8.961 -20.625 -0.053 1 79.44 104 GLY B N 1
ATOM 1829 C CA . GLY B 1 104 ? -9.719 -20.703 1.185 1 79.44 104 GLY B CA 1
ATOM 1830 C C . GLY B 1 104 ? -11.141 -20.203 1.044 1 79.44 104 GLY B C 1
ATOM 1831 O O . GLY B 1 104 ? -11.461 -19.469 0.1 1 79.44 104 GLY B O 1
ATOM 1832 N N . PRO B 1 105 ? -11.969 -20.609 1.985 1 73.56 105 PRO B N 1
ATOM 1833 C CA . PRO B 1 105 ? -13.406 -20.359 1.865 1 73.56 105 PRO B CA 1
ATOM 1834 C C . PRO B 1 105 ? -13.773 -18.891 2.08 1 73.56 105 PRO B C 1
ATOM 1836 O O . PRO B 1 105 ? -14.875 -18.469 1.732 1 73.56 105 PRO B O 1
ATOM 1839 N N . HIS B 1 106 ? -12.898 -18.094 2.529 1 78.12 106 HIS B N 1
ATOM 1840 C CA . HIS B 1 106 ? -13.211 -16.703 2.836 1 78.12 106 HIS B CA 1
ATOM 1841 C C . HIS B 1 106 ? -12.977 -15.805 1.624 1 78.12 106 HIS B C 1
ATOM 1843 O O . HIS B 1 106 ? -13.344 -14.625 1.637 1 78.12 106 HIS B O 1
ATOM 1849 N N . PHE B 1 107 ? -12.5 -16.438 0.647 1 82.19 107 PHE B N 1
ATOM 1850 C CA . PHE B 1 107 ? -12.211 -15.648 -0.544 1 82.19 107 PHE B CA 1
ATOM 1851 C C . PHE B 1 107 ? -13.281 -15.867 -1.607 1 82.19 107 PHE B C 1
ATOM 1853 O O . PHE B 1 107 ? -13.789 -16.984 -1.772 1 82.19 107 PHE B O 1
ATOM 1860 N N . SER B 1 108 ? -13.617 -14.742 -2.221 1 87.56 108 SER B N 1
ATOM 1861 C CA . SER B 1 108 ? -14.57 -14.844 -3.322 1 87.56 108 SER B CA 1
ATOM 1862 C C . SER B 1 108 ? -13.984 -15.633 -4.488 1 87.56 108 SER B C 1
ATOM 1864 O O . SER B 1 108 ? -12.789 -15.922 -4.508 1 87.56 108 SER B O 1
ATOM 1866 N N . GLU B 1 109 ? -14.828 -15.93 -5.43 1 91.38 109 GLU B N 1
ATOM 1867 C CA . GLU B 1 109 ? -14.391 -16.656 -6.617 1 91.38 109 GLU B CA 1
ATOM 1868 C C . GLU B 1 109 ? -13.508 -15.789 -7.504 1 91.38 109 GLU B C 1
ATOM 1870 O O . GLU B 1 109 ? -12.789 -16.297 -8.367 1 91.38 109 GLU B O 1
ATOM 1875 N N . GLU B 1 110 ? -13.641 -14.469 -7.355 1 93.75 110 GLU B N 1
ATOM 1876 C CA . GLU B 1 110 ? -12.805 -13.531 -8.094 1 93.75 110 GLU B CA 1
ATOM 1877 C C . GLU B 1 110 ? -11.406 -13.438 -7.48 1 93.75 110 GLU B C 1
ATOM 1879 O O . GLU B 1 110 ? -11.266 -13.164 -6.289 1 93.75 110 GLU B O 1
ATOM 1884 N N . VAL B 1 111 ? -10.391 -13.695 -8.227 1 95.94 111 VAL B N 1
ATOM 1885 C CA . VAL B 1 111 ? -8.992 -13.672 -7.805 1 95.94 111 VAL B CA 1
ATOM 1886 C C . VAL B 1 111 ? -8.156 -12.883 -8.812 1 95.94 111 VAL B C 1
ATOM 1888 O O . VAL B 1 111 ? -8.414 -12.938 -10.016 1 95.94 111 VAL B O 1
ATOM 1891 N N . ILE B 1 112 ? -7.199 -12.172 -8.336 1 97.94 112 ILE B N 1
ATOM 1892 C CA . ILE B 1 112 ? -6.262 -11.453 -9.195 1 97.94 112 ILE B CA 1
ATOM 1893 C C . ILE B 1 112 ? -4.949 -12.234 -9.289 1 97.94 112 ILE B C 1
ATOM 1895 O O . ILE B 1 112 ? -4.387 -12.641 -8.266 1 97.94 112 ILE B O 1
ATOM 1899 N N . ARG B 1 113 ? -4.508 -12.508 -10.461 1 98.5 113 ARG B N 1
ATOM 1900 C CA . ARG B 1 113 ? -3.16 -13.023 -10.664 1 98.5 113 ARG B CA 1
ATOM 1901 C C . ARG B 1 113 ? -2.221 -11.922 -11.148 1 98.5 113 ARG B C 1
ATOM 1903 O O . ARG B 1 113 ? -2.438 -11.336 -12.211 1 98.5 113 ARG B O 1
ATOM 1910 N N . ILE B 1 114 ? -1.235 -11.672 -10.406 1 98.88 114 ILE B N 1
ATOM 1911 C CA . ILE B 1 114 ? -0.243 -10.672 -10.789 1 98.88 114 ILE B CA 1
ATOM 1912 C C . ILE B 1 114 ? 0.904 -11.344 -11.539 1 98.88 114 ILE B C 1
ATOM 1914 O O . ILE B 1 114 ? 1.476 -12.328 -11.055 1 98.88 114 ILE B O 1
ATOM 1918 N N . HIS B 1 115 ? 1.186 -10.875 -12.688 1 98.94 115 HIS B N 1
ATOM 1919 C CA . HIS B 1 115 ? 2.387 -11.203 -13.445 1 98.94 115 HIS B CA 1
ATOM 1920 C C . HIS B 1 115 ? 3.484 -10.172 -13.219 1 98.94 115 HIS B C 1
ATOM 1922 O O . HIS B 1 115 ? 3.453 -9.086 -13.805 1 98.94 115 HIS B O 1
ATOM 1928 N N . PRO B 1 116 ? 4.488 -10.531 -12.383 1 98.88 116 PRO B N 1
ATOM 1929 C CA . PRO B 1 116 ? 5.531 -9.547 -12.062 1 98.88 116 PRO B CA 1
ATOM 1930 C C . PRO B 1 116 ? 6.359 -9.148 -13.273 1 98.88 116 PRO B C 1
ATOM 1932 O O . PRO B 1 116 ? 6.68 -9.992 -14.117 1 98.88 116 PRO B O 1
ATOM 1935 N N . ARG B 1 117 ? 6.699 -7.867 -13.414 1 98.75 117 ARG B N 1
ATOM 1936 C CA . ARG B 1 117 ? 7.59 -7.355 -14.445 1 98.75 117 ARG B CA 1
ATOM 1937 C C . ARG B 1 117 ? 8.844 -6.734 -13.836 1 98.75 117 ARG B C 1
ATOM 1939 O O . ARG B 1 117 ? 9.93 -6.832 -14.406 1 98.75 117 ARG B O 1
ATOM 1946 N N . ARG B 1 118 ? 8.695 -6.086 -12.711 1 98.69 118 ARG B N 1
ATOM 1947 C CA . ARG B 1 118 ? 9.797 -5.484 -11.961 1 98.69 118 ARG B CA 1
ATOM 1948 C C . ARG B 1 118 ? 9.711 -5.855 -10.484 1 98.69 118 ARG B C 1
ATOM 1950 O O . ARG B 1 118 ? 8.625 -6.098 -9.961 1 98.69 118 ARG B O 1
ATOM 1957 N N . ILE B 1 119 ? 10.875 -5.879 -9.82 1 98.69 119 ILE B N 1
ATOM 1958 C CA . ILE B 1 119 ? 10.898 -6.246 -8.414 1 98.69 119 ILE B CA 1
ATOM 1959 C C . ILE B 1 119 ? 11.992 -5.469 -7.691 1 98.69 119 ILE B C 1
ATOM 1961 O O . ILE B 1 119 ? 13.07 -5.234 -8.25 1 98.69 119 ILE B O 1
ATOM 1965 N N . HIS B 1 120 ? 11.703 -4.996 -6.566 1 97.94 120 HIS B N 1
ATOM 1966 C CA . HIS B 1 120 ? 12.648 -4.379 -5.645 1 97.94 120 HIS B CA 1
ATOM 1967 C C . HIS B 1 120 ? 12.539 -4.992 -4.254 1 97.94 120 HIS B C 1
ATOM 1969 O O . HIS B 1 120 ? 11.445 -5.098 -3.699 1 97.94 120 HIS B O 1
ATOM 1975 N N . SER B 1 121 ? 13.656 -5.504 -3.717 1 97.75 121 SER B N 1
ATOM 1976 C CA . SER B 1 121 ? 13.695 -6.039 -2.359 1 97.75 121 SER B CA 1
ATOM 1977 C C . SER B 1 121 ? 14.742 -5.32 -1.514 1 97.75 121 SER B C 1
ATOM 1979 O O . SER B 1 121 ? 15.773 -4.879 -2.031 1 97.75 121 SER B O 1
ATOM 1981 N N . TRP B 1 122 ? 14.508 -5.184 -0.281 1 96.31 122 TRP B N 1
ATOM 1982 C CA . TRP B 1 122 ? 15.422 -4.52 0.641 1 96.31 122 TRP B CA 1
ATOM 1983 C C . TRP B 1 122 ? 15.359 -5.164 2.023 1 96.31 122 TRP B C 1
ATOM 1985 O O . TRP B 1 122 ? 14.305 -5.613 2.463 1 96.31 122 TRP B O 1
ATOM 1995 N N . GLY B 1 123 ? 16.516 -5.234 2.684 1 95.31 123 GLY B N 1
ATOM 1996 C CA . GLY B 1 123 ? 16.594 -5.703 4.059 1 95.31 123 GLY B CA 1
ATOM 1997 C C . GLY B 1 123 ? 16.516 -7.211 4.176 1 95.31 123 GLY B C 1
ATOM 1998 O O . GLY B 1 123 ? 16.344 -7.746 5.273 1 95.31 123 GLY B O 1
ATOM 1999 N N . LEU B 1 124 ? 16.562 -7.855 3.047 1 94.44 124 LEU B N 1
ATOM 2000 C CA . LEU B 1 124 ? 16.453 -9.305 3.104 1 94.44 124 LEU B CA 1
ATOM 2001 C C . LEU B 1 124 ? 17.812 -9.953 3.312 1 94.44 124 LEU B C 1
ATOM 2003 O O . LEU B 1 124 ? 18.812 -9.484 2.768 1 94.44 124 LEU B O 1
ATOM 2007 N N . GLU B 1 125 ? 17.828 -10.727 4.418 1 78.56 125 GLU B N 1
ATOM 2008 C CA . GLU B 1 125 ? 19.078 -11.469 4.648 1 78.56 125 GLU B CA 1
ATOM 2009 C C . GLU B 1 125 ? 19.25 -12.578 3.617 1 78.56 125 GLU B C 1
ATOM 2011 O O . GLU B 1 125 ? 18.281 -13.203 3.191 1 78.56 125 GLU B O 1
ATOM 2016 N N . GLU B 1 126 ? 20.438 -12.555 3.068 1 66.75 126 GLU B N 1
ATOM 2017 C CA . GLU B 1 126 ? 20.734 -13.703 2.213 1 66.75 126 GLU B CA 1
ATOM 2018 C C . GLU B 1 126 ? 20.703 -15.008 3.006 1 66.75 126 GLU B C 1
ATOM 2020 O O . GLU B 1 126 ? 21.141 -15.047 4.156 1 66.75 126 GLU B O 1
ATOM 2025 N N . PRO B 1 127 ? 19.922 -15.914 2.545 1 58.41 127 PRO B N 1
ATOM 2026 C CA . PRO B 1 127 ? 19.969 -17.203 3.25 1 58.41 127 PRO B CA 1
ATOM 2027 C C . PRO B 1 127 ? 21.391 -17.703 3.471 1 58.41 127 PRO B C 1
ATOM 2029 O O . PRO B 1 127 ? 22.281 -17.391 2.684 1 58.41 127 PRO B O 1
ATOM 2032 N N . PRO B 1 128 ? 21.75 -18.016 4.766 1 55.03 128 PRO B N 1
ATOM 2033 C CA . PRO B 1 128 ? 23.125 -18.422 5.07 1 55.03 128 PRO B CA 1
ATOM 2034 C C . PRO B 1 128 ? 23.781 -19.172 3.918 1 55.03 128 PRO B C 1
ATOM 2036 O O . PRO B 1 128 ? 24.984 -19.031 3.693 1 55.03 128 PRO B O 1
ATOM 2039 N N . GLY B 1 129 ? 23.141 -20.016 3.062 1 47.22 129 GLY B N 1
ATOM 2040 C CA . GLY B 1 129 ? 23.703 -20.922 2.062 1 47.22 129 GLY B CA 1
ATOM 2041 C C . GLY B 1 129 ? 23.938 -20.234 0.724 1 47.22 129 GLY B C 1
ATOM 2042 O O . GLY B 1 129 ? 24.453 -20.859 -0.21 1 47.22 129 GLY B O 1
ATOM 2043 N N . ALA B 1 130 ? 23.391 -19.281 0.369 1 47.69 130 ALA B N 1
ATOM 2044 C CA . ALA B 1 130 ? 23.641 -18.703 -0.948 1 47.69 130 ALA B CA 1
ATOM 2045 C C . ALA B 1 130 ? 25.094 -18.25 -1.071 1 47.69 130 ALA B C 1
ATOM 2047 O O . ALA B 1 130 ? 25.516 -17.766 -2.127 1 47.69 130 ALA B O 1
ATOM 2048 N N . ALA B 1 131 ? 25.766 -17.938 -0.046 1 42.47 131 ALA B N 1
ATOM 2049 C CA . ALA B 1 131 ? 27.203 -17.672 -0.117 1 42.47 131 ALA B CA 1
ATOM 2050 C C . ALA B 1 131 ? 27.953 -18.891 -0.638 1 42.47 131 ALA B C 1
ATOM 2052 O O . ALA B 1 131 ? 28.344 -19.766 0.138 1 42.47 131 ALA B O 1
ATOM 2053 N N . SER B 1 132 ? 27.469 -19.469 -1.59 1 33.16 132 SER B N 1
ATOM 2054 C CA . SER B 1 132 ? 28.609 -20.297 -1.971 1 33.16 132 SER B CA 1
ATOM 2055 C C . SER B 1 132 ? 29.734 -19.453 -2.539 1 33.16 132 SER B C 1
ATOM 2057 O O . SER B 1 132 ? 29.484 -18.438 -3.193 1 33.16 132 SER B O 1
#

pLDDT: mean 92.35, std 11.66, range [28.45, 98.94]

Organism: Streptomyces venezuelae (strain ATCC 10712 / CBS 650.69 / DSM 40230 / JCM 4526 / NBRC 13096 / PD 04745) (NCBI:txid953739)

Foldseek 3Di:
DAFDPADDPLRVCLVVVDQAWKKKWFAAPVGDIDIDIWGWDQDPVRKIKTFDAPLCPDPRVVRCVVPQKMKIKDKDFPDVVVTDIWIKMFIFGWDWDAADDDPDDRTHRIMIIGDGGDMDTPPGDDPPPPVD/DAFDPADDPLRVCLVVVDDAWKKKWFAAPVGDIDIDIWGWDQDPVRKIKTFDAPLCPDPRVVRCVVPFKMKIKDKDFPDVVVTDIWIKMFIFGWDWDAADDDPDDRTHRIMIIGDGGDMDTPPGDDDPPVPD

Sequence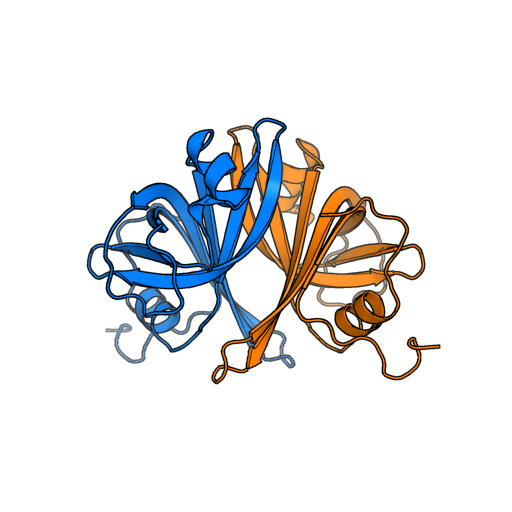 (264 aa):
MRDFEGFSEAERAYLTGGRQLARMATVDPSGQPQVNPVGFFPQEDGTVLVGGLAMGRTKKWRNLRENPKVALVVDDLASTRPWRVRGVEIRGEAELLVGPHALGPHFSEEVIRIHPRRIHSWGLEEPPGAASMRDFEGFSEAERAYLTGGRQLARMATVDPSGQPQVNPVGFFPQEDGTVLVGGLAMGRTKKWRNLRENPKVALVVDDLASTRPWRVRGVEIRGEAELLVGPHALGPHFSEEVIRIHPRRIHSWGLEEPPGAAS

Nearest PDB structures (foldseek):
  1vl7-assembly1_B  TM=8.107E-01  e=4.339E-06  Nostoc sp. PCC 7120 = FACHB-418
  3dnh-assembly1_A  TM=7.258E-01  e=3.893E-06  Agrobacterium fabrum str. C58
  2re7-assembly1_A-2  TM=6.920E-01  e=2.743E-05  Psychrobacter arcticus 273-4
  2i51-assembly1_B  TM=6.798E-01  e=1.643E-04  Nostoc punctiforme PCC 73102
  2i51-assembly1_A  TM=6.729E-01  e=1.734E-04  Nostoc punctiforme PCC 73102